Protein AF-A0A7S4P7I0-F1 (afdb_monomer)

Mean predicted aligned error: 8.43 Å

Secondary structure (DSSP, 8-state):
-HHHHHHHHHHHHHHHHHHHHHT--SSHHHHHHHHHHHHHHHHHHHHHHHHHHIIIII--HHHHHHHHHHHHHHHHHHHHIIIIIHHHHHHHHHHTT----TTS-------HHHHHHHHHHSPPP-HHHHHHHHHHHHHHHHHTTTT-TTHHHHHHHHHHHHHHHHHHIIIIIS--PPP---SSSTTHHHHHHHHHHHHHHHHHHIIIIISTHHHHH-GGGEEEETTEEEEPTT-HHHHHHHHHHHHHHHHHHHHHHHHHS-SS-HHHHHHHHHHHHHHHHHHHHHHHHHHHHHHHH--

Organism: NCBI:txid180227

InterPro domains:
  IPR007632 Anoctamin [PTHR12308] (2-289)
  IPR049452 Anoctamin, transmembrane domain [PF04547] (1-274)

Radius of gyration: 28.24 Å; Cα contacts (8 Å, |Δi|>4): 172; chains: 1; bounding box: 84×62×85 Å

Solvent-accessible surface area (backbone atoms only — not comparable to full-atom values): 16904 Å² total; per-residue (Å²): 112,71,69,58,50,54,50,48,52,56,53,47,50,54,51,34,49,56,53,41,64,71,65,64,57,94,44,72,67,57,40,50,45,54,32,48,51,51,49,48,54,53,52,50,46,70,66,43,45,62,49,48,42,27,50,75,71,65,39,36,50,67,62,33,26,54,51,49,51,50,53,52,50,52,50,54,52,50,45,54,45,61,54,59,47,46,58,53,51,52,48,56,61,54,65,68,71,69,74,76,45,98,82,76,50,88,72,86,77,88,42,77,65,56,58,50,52,54,49,68,72,34,51,78,76,69,66,63,61,63,52,50,49,58,51,51,53,48,41,55,37,54,35,39,37,88,56,43,73,62,44,61,60,52,48,54,55,50,50,59,51,44,60,53,40,52,52,45,40,63,71,73,58,34,30,84,71,81,92,73,93,68,100,63,82,60,68,59,56,55,52,54,52,51,44,55,54,49,14,50,55,42,43,34,48,36,40,59,69,29,43,70,56,41,51,74,78,43,50,89,48,44,42,82,53,95,94,38,78,40,72,38,89,85,38,61,66,55,53,53,50,47,34,54,49,51,41,53,51,52,52,49,51,53,49,49,52,60,71,72,50,70,97,62,58,68,72,59,50,53,52,54,50,48,58,51,48,55,52,51,51,52,52,49,55,52,49,54,52,51,54,50,56,50,55,65,71,76,108

Nearest PDB structures (foldseek):
  5oc9-assembly1_B  TM=8.851E-01  e=8.069E-11  Homo sapiens
  6r65-assembly1_A  TM=8.964E-01  e=1.447E-10  Homo sapiens
  6r65-assembly2_B  TM=8.885E-01  e=1.447E-10  Homo sapiens
  6r7x-assembly1_A  TM=8.832E-01  e=1.313E-10  Homo sapiens
  5oc9-assembly1_A  TM=8.683E-01  e=1.313E-10  Homo sapiens

Foldseek 3Di:
DVVVVVVVLVVQLVVLLVVLVVVPDPDPLVSVLSSLVSSLVSVCCVLCVVLCCCVPPVLALQVSLVVLCVSLVVVLVVCCCVQVPVVVVVVVVVVVPQDQDPVRDRDDPPDVVVVVVVLVVAAADDCSVVLSVVLSLVLSCLQCCVSHVCSVVVVVVSVVVVVVSVVCCCPPHHHPDDDDDDPDPRPSVVSSVVSNLNSLVNVLSCCQRRDCNCCVVCVVQWDDDPNDIHGDPPCVVVSVVVSVVSSVVVVVVVVVVVVVDDPDDPVVVVVVVVVVVVVVVVVVVVVVVVVVVVVVVVD

Structure (mmCIF, N/CA/C/O backbone):
data_AF-A0A7S4P7I0-F1
#
_entry.id   AF-A0A7S4P7I0-F1
#
loop_
_atom_site.group_PDB
_atom_site.id
_atom_site.type_symbol
_atom_site.label_atom_id
_atom_site.label_alt_id
_atom_site.label_comp_id
_atom_site.label_asym_id
_atom_site.label_entity_id
_atom_site.label_seq_id
_atom_site.pdbx_PDB_ins_code
_atom_site.Cartn_x
_atom_site.Cartn_y
_atom_site.Cartn_z
_atom_site.occupancy
_atom_site.B_iso_or_equiv
_atom_site.auth_seq_id
_atom_site.auth_comp_id
_atom_site.auth_asym_id
_atom_site.auth_atom_id
_atom_site.pdbx_PDB_model_num
ATOM 1 N N . HIS A 1 1 ? 23.130 -3.607 7.924 1.00 56.31 1 HIS A N 1
ATOM 2 C CA . HIS A 1 1 ? 22.063 -2.745 7.386 1.00 56.31 1 HIS A CA 1
ATOM 3 C C . HIS A 1 1 ? 20.781 -2.898 8.208 1.00 56.31 1 HIS A C 1
ATOM 5 O O . HIS A 1 1 ? 20.417 -1.962 8.900 1.00 56.31 1 HIS A O 1
ATOM 11 N N . SER A 1 2 ? 20.197 -4.097 8.301 1.00 57.62 2 SER A N 1
ATOM 12 C CA . SER A 1 2 ? 18.908 -4.339 8.984 1.00 57.62 2 SER A CA 1
ATOM 13 C C . SER A 1 2 ? 18.855 -3.978 10.483 1.00 57.62 2 SER A C 1
ATOM 15 O O . SER A 1 2 ? 17.842 -3.484 10.959 1.00 57.62 2 SER A O 1
ATOM 17 N N . ILE A 1 3 ? 19.951 -4.146 11.237 1.00 67.69 3 ILE A N 1
ATOM 18 C CA . ILE A 1 3 ? 20.015 -3.740 12.662 1.00 67.69 3 ILE A CA 1
ATOM 19 C C . ILE A 1 3 ? 20.003 -2.209 12.820 1.00 67.69 3 ILE A C 1
ATOM 21 O O . ILE A 1 3 ? 19.409 -1.680 13.757 1.00 67.69 3 ILE A O 1
ATOM 25 N N . LEU A 1 4 ? 20.651 -1.491 11.896 1.00 73.31 4 LEU A N 1
ATOM 26 C CA . LEU A 1 4 ? 20.689 -0.027 11.898 1.00 73.31 4 LEU A CA 1
ATOM 27 C C . LEU A 1 4 ? 19.294 0.546 11.621 1.00 73.31 4 LEU A C 1
ATOM 29 O O . LEU A 1 4 ? 18.877 1.474 12.306 1.00 73.31 4 LEU A O 1
ATOM 33 N N . ILE A 1 5 ? 18.576 -0.056 10.671 1.00 72.75 5 ILE A N 1
ATOM 34 C CA . ILE A 1 5 ? 17.187 0.276 10.337 1.00 72.75 5 ILE A CA 1
ATOM 35 C C . ILE A 1 5 ? 16.278 0.094 11.552 1.00 72.75 5 ILE A C 1
ATOM 37 O O . ILE A 1 5 ? 15.569 1.022 11.921 1.00 72.75 5 ILE A O 1
ATOM 41 N N . MET A 1 6 ? 16.358 -1.044 12.255 1.00 70.94 6 MET A N 1
ATOM 42 C CA . MET A 1 6 ? 15.562 -1.254 13.474 1.00 70.94 6 MET A CA 1
ATOM 43 C C . MET A 1 6 ? 15.793 -0.156 14.522 1.00 70.94 6 MET A C 1
ATOM 45 O O . MET A 1 6 ? 14.840 0.342 15.125 1.00 70.94 6 MET A O 1
ATOM 49 N N . TYR A 1 7 ? 17.051 0.246 14.733 1.00 80.00 7 TYR A N 1
ATOM 50 C CA . TYR A 1 7 ? 17.373 1.320 15.673 1.00 80.00 7 TYR A CA 1
ATOM 51 C C . TYR A 1 7 ? 16.822 2.673 15.205 1.00 80.00 7 TYR A C 1
ATOM 53 O O . TYR A 1 7 ? 16.239 3.415 15.997 1.00 80.00 7 TYR A O 1
ATOM 61 N N . LEU A 1 8 ? 16.969 2.980 13.916 1.00 83.50 8 LEU A N 1
ATOM 62 C CA . LEU A 1 8 ? 16.445 4.196 13.300 1.00 83.50 8 LEU A CA 1
ATOM 63 C C . LEU A 1 8 ? 14.917 4.269 13.383 1.00 83.50 8 LEU A C 1
ATOM 65 O O . LEU A 1 8 ? 14.400 5.304 13.794 1.00 83.50 8 LEU A O 1
ATOM 69 N N . ASN A 1 9 ? 14.206 3.177 13.097 1.00 81.69 9 ASN A N 1
ATOM 70 C CA . ASN A 1 9 ? 12.750 3.091 13.219 1.00 81.69 9 ASN A CA 1
ATOM 71 C C . ASN A 1 9 ? 12.303 3.350 14.664 1.00 81.69 9 ASN A C 1
ATOM 73 O O . ASN A 1 9 ? 11.387 4.140 14.906 1.00 81.69 9 ASN A O 1
ATOM 77 N N . SER A 1 10 ? 12.995 2.762 15.647 1.00 80.69 10 SER A N 1
ATOM 78 C CA . SER A 1 10 ? 12.705 2.995 17.068 1.00 80.69 10 SER A CA 1
ATOM 79 C C . SER A 1 10 ? 12.959 4.447 17.490 1.00 80.69 10 SER A C 1
ATOM 81 O O . SER A 1 10 ? 12.152 5.038 18.216 1.00 80.69 10 SER A O 1
ATOM 83 N N . ALA A 1 11 ? 14.068 5.040 17.040 1.00 87.56 11 ALA A N 1
ATOM 84 C CA . ALA A 1 11 ? 14.397 6.431 17.331 1.00 87.56 11 ALA A CA 1
ATOM 85 C C . ALA A 1 11 ? 13.387 7.383 16.675 1.00 87.56 11 ALA A C 1
ATOM 87 O O . ALA A 1 11 ? 12.873 8.295 17.326 1.00 87.56 11 ALA A O 1
ATOM 88 N N . TYR A 1 12 ? 13.043 7.138 15.409 1.00 90.75 12 TYR A N 1
ATOM 89 C CA . TYR A 1 12 ? 12.101 7.960 14.663 1.00 90.75 12 TYR A CA 1
ATOM 90 C C . TYR A 1 12 ? 10.683 7.857 15.223 1.00 90.75 12 TYR A C 1
ATOM 92 O O . TYR A 1 12 ? 10.001 8.872 15.317 1.00 90.75 12 TYR A O 1
ATOM 100 N N . SER A 1 13 ? 10.253 6.677 15.677 1.00 87.25 13 SER A N 1
ATOM 101 C CA . SER A 1 13 ? 8.965 6.507 16.363 1.00 87.25 13 SER A CA 1
ATOM 102 C C . SER A 1 13 ? 8.839 7.444 17.574 1.00 87.25 13 SER A C 1
ATOM 104 O O . SER A 1 13 ? 7.835 8.143 17.726 1.00 87.25 13 SER A O 1
ATOM 106 N N . SER A 1 14 ? 9.908 7.561 18.370 1.00 90.12 14 SER A N 1
ATOM 107 C CA . SER A 1 14 ? 9.960 8.482 19.516 1.00 90.12 14 SER A CA 1
ATOM 108 C C . SER A 1 14 ? 9.894 9.953 19.086 1.00 90.12 14 SER A C 1
ATOM 110 O O . SER A 1 14 ? 9.168 10.750 19.681 1.00 90.12 14 SER A O 1
ATOM 112 N N . VAL A 1 15 ? 10.616 10.322 18.022 1.00 93.56 15 VAL A N 1
ATOM 113 C CA . VAL A 1 15 ? 10.586 11.684 17.460 1.00 93.56 15 VAL A CA 1
ATOM 114 C C . VAL A 1 15 ? 9.205 12.020 16.893 1.00 93.56 15 VAL A C 1
ATOM 116 O O . VAL A 1 15 ? 8.701 13.122 17.106 1.00 93.56 15 VAL A O 1
ATOM 119 N N . ALA A 1 16 ? 8.568 11.079 16.198 1.00 93.50 16 ALA A N 1
ATOM 120 C CA . ALA A 1 16 ? 7.248 11.248 15.609 1.00 93.50 16 ALA A CA 1
ATOM 121 C C . ALA A 1 16 ? 6.168 11.437 16.681 1.00 93.50 16 ALA A C 1
ATOM 123 O O . ALA A 1 16 ? 5.318 12.317 16.524 1.00 93.50 16 ALA A O 1
ATOM 124 N N . ALA A 1 17 ? 6.227 10.672 17.777 1.00 92.56 17 ALA A N 1
ATOM 125 C CA . ALA A 1 17 ? 5.355 10.859 18.935 1.00 92.56 17 ALA A CA 1
ATOM 126 C C . ALA A 1 17 ? 5.538 12.259 19.533 1.00 92.56 17 ALA A C 1
ATOM 128 O O . ALA A 1 17 ? 4.580 13.024 19.611 1.00 92.56 17 ALA A O 1
ATOM 129 N N . TRP A 1 18 ? 6.786 12.652 19.807 1.00 95.25 18 TRP A N 1
ATOM 130 C CA . TRP A 1 18 ? 7.095 13.971 20.359 1.00 95.25 18 TRP A CA 1
ATOM 131 C C . TRP A 1 18 ? 6.616 15.129 19.469 1.00 95.25 18 TRP A C 1
ATOM 133 O O . TRP A 1 18 ? 6.041 16.098 19.965 1.00 95.25 18 TRP A O 1
ATOM 143 N N . LEU A 1 19 ? 6.816 15.041 18.149 1.00 96.19 19 LEU A N 1
ATOM 144 C CA . LEU A 1 19 ? 6.321 16.045 17.201 1.00 96.19 19 LEU A CA 1
ATOM 145 C C . LEU A 1 19 ? 4.793 16.109 17.193 1.00 96.19 19 LEU A C 1
ATOM 147 O O . LEU A 1 19 ? 4.223 17.194 17.141 1.00 96.19 19 LEU A O 1
ATOM 151 N N . THR A 1 20 ? 4.129 14.960 17.261 1.00 95.31 20 THR A N 1
ATOM 152 C CA . THR A 1 20 ? 2.664 14.894 17.225 1.00 95.31 20 THR A CA 1
ATOM 153 C C . THR A 1 20 ? 2.046 15.415 18.525 1.00 95.31 20 THR A C 1
ATOM 155 O O . THR A 1 20 ? 1.033 16.111 18.481 1.00 95.31 20 THR A O 1
ATOM 158 N N . ASP A 1 21 ? 2.702 15.204 19.669 1.00 95.06 21 ASP A N 1
ATOM 159 C CA . ASP A 1 21 ? 2.319 15.822 20.944 1.00 95.06 21 ASP A CA 1
ATOM 160 C C . ASP A 1 21 ? 2.413 17.356 20.878 1.00 95.06 21 ASP A C 1
ATOM 162 O O . ASP A 1 21 ? 1.579 18.067 21.440 1.00 95.06 21 ASP A O 1
ATOM 166 N N . LYS A 1 22 ? 3.402 17.891 20.147 1.00 96.06 22 LYS A N 1
ATOM 167 C CA . LYS A 1 22 ? 3.562 19.340 19.933 1.00 96.06 22 LYS A CA 1
ATOM 168 C C . LYS A 1 22 ? 2.513 19.951 19.006 1.00 96.06 22 LYS A C 1
ATOM 170 O O . LYS A 1 22 ? 2.290 21.156 19.087 1.00 96.06 22 LYS A O 1
ATOM 175 N N . GLU A 1 23 ? 1.866 19.156 18.159 1.00 95.25 23 GLU A N 1
ATOM 176 C CA . GLU A 1 23 ? 0.819 19.625 17.240 1.00 95.25 23 GLU A CA 1
ATOM 177 C C . GLU A 1 23 ? -0.525 19.894 17.935 1.00 95.25 23 GLU A C 1
ATOM 179 O O . GLU A 1 23 ? -1.377 20.557 17.350 1.00 95.25 23 GLU A O 1
ATOM 184 N N . ASN A 1 24 ? -0.701 19.441 19.184 1.00 95.31 24 ASN A N 1
ATOM 185 C CA . ASN A 1 24 ? -1.876 19.710 20.018 1.00 95.31 24 ASN A CA 1
ATOM 186 C C . ASN A 1 24 ? -3.217 19.422 19.309 1.00 95.31 24 ASN A C 1
ATOM 188 O O . ASN A 1 24 ? -4.073 20.297 19.155 1.00 95.31 24 ASN A O 1
ATOM 192 N N . HIS A 1 25 ? -3.386 18.179 18.854 1.00 94.69 25 HIS A N 1
ATOM 193 C CA . HIS A 1 25 ? -4.603 17.724 18.179 1.00 94.69 25 HIS A CA 1
ATOM 194 C C . HIS A 1 25 ? -5.813 17.706 19.119 1.00 94.69 25 HIS A C 1
ATOM 196 O O . HIS A 1 25 ? -5.748 17.163 20.216 1.00 94.69 25 HIS A O 1
ATOM 202 N N . GLU A 1 26 ? -6.947 18.234 18.653 1.00 91.50 26 GLU A N 1
ATOM 203 C CA . GLU A 1 26 ? -8.201 18.279 19.425 1.00 91.50 26 GLU A CA 1
ATOM 204 C C . GLU A 1 26 ? -8.823 16.888 19.637 1.00 91.50 26 GLU A C 1
ATOM 206 O O . GLU A 1 26 ? -9.383 16.600 20.694 1.00 91.50 26 GLU A O 1
ATOM 211 N N . ALA A 1 27 ? -8.723 16.014 18.631 1.00 90.25 27 ALA A N 1
ATOM 212 C CA . ALA A 1 27 ? -9.304 14.675 18.641 1.00 90.25 27 ALA A CA 1
ATOM 213 C C . ALA A 1 27 ? -8.222 13.591 18.566 1.00 90.25 27 ALA A C 1
ATOM 215 O O . ALA A 1 27 ? -7.266 13.705 17.796 1.00 90.25 27 ALA A O 1
ATOM 216 N N . GLN A 1 28 ? -8.438 12.482 19.283 1.00 88.19 28 GLN A N 1
ATOM 217 C CA . GLN A 1 28 ? -7.536 11.323 19.274 1.00 88.19 28 GLN A CA 1
ATOM 218 C C . GLN A 1 28 ? -7.349 10.727 17.869 1.00 88.19 28 GLN A C 1
ATOM 220 O O . GLN A 1 28 ? -6.277 10.220 17.544 1.00 88.19 28 GLN A O 1
ATOM 225 N N . GLU A 1 29 ? -8.376 10.800 17.019 1.00 86.44 29 GLU A N 1
ATOM 226 C CA . GLU A 1 29 ? -8.295 10.358 15.623 1.00 86.44 29 GLU A CA 1
ATOM 227 C C . GLU A 1 29 ? -7.277 11.192 14.832 1.00 86.44 29 GLU A C 1
ATOM 229 O O . GLU A 1 29 ? -6.407 10.627 14.173 1.00 86.44 29 GLU A O 1
ATOM 234 N N . ASN A 1 30 ? -7.314 12.522 14.971 1.00 90.62 30 ASN A N 1
ATOM 235 C CA . ASN A 1 30 ? -6.382 13.431 14.295 1.00 90.62 30 ASN A CA 1
ATOM 236 C C . ASN A 1 30 ? -4.943 13.228 14.784 1.00 90.62 30 ASN A C 1
ATOM 238 O O . ASN A 1 30 ? -4.019 13.172 13.970 1.00 90.62 30 ASN A O 1
ATOM 242 N N . TYR A 1 31 ? -4.770 13.035 16.097 1.00 92.19 31 TYR A N 1
ATOM 243 C CA . TYR A 1 31 ? -3.485 12.664 16.688 1.00 92.19 31 TYR A CA 1
ATOM 244 C C . TYR A 1 31 ? -2.941 11.378 16.058 1.00 92.19 31 TYR A C 1
ATOM 246 O O . TYR A 1 31 ? -1.826 11.345 15.539 1.00 92.19 31 TYR A O 1
ATOM 254 N N . THR A 1 32 ? -3.769 10.332 16.041 1.00 89.06 32 THR A N 1
ATOM 255 C CA . THR A 1 32 ? -3.392 9.017 15.516 1.00 89.06 32 THR A CA 1
ATOM 256 C C . THR A 1 32 ? -3.030 9.112 14.036 1.00 89.06 32 THR A C 1
ATOM 258 O O . THR A 1 32 ? -1.997 8.590 13.633 1.00 89.06 32 THR A O 1
ATOM 261 N N . TYR A 1 33 ? -3.810 9.834 13.227 1.00 91.50 33 TYR A N 1
ATOM 262 C CA . TYR A 1 33 ? -3.522 10.041 11.805 1.00 91.50 33 TYR A CA 1
ATOM 263 C C . TYR A 1 33 ? -2.197 10.756 11.561 1.00 91.50 33 TYR A C 1
ATOM 265 O O . TYR A 1 33 ? -1.427 10.331 10.701 1.00 91.50 33 TYR A O 1
ATOM 273 N N . SER A 1 34 ? -1.911 11.813 12.318 1.00 93.56 34 SER A N 1
ATOM 274 C CA . SER A 1 34 ? -0.663 12.555 12.163 1.00 93.56 34 SER A CA 1
ATOM 275 C C . SER A 1 34 ? 0.556 11.719 12.570 1.00 93.56 34 SER A C 1
ATOM 277 O O . SER A 1 34 ? 1.571 11.722 11.868 1.00 93.56 34 SER A O 1
ATOM 279 N N . LEU A 1 35 ? 0.443 10.945 13.655 1.00 92.81 35 LEU A N 1
ATOM 280 C CA . LEU A 1 35 ? 1.487 10.016 14.089 1.00 92.81 35 LEU A CA 1
ATOM 281 C C . LEU A 1 35 ? 1.726 8.916 13.048 1.00 92.81 35 LEU A C 1
ATOM 283 O O . LEU A 1 35 ? 2.871 8.653 12.672 1.00 92.81 35 LEU A O 1
ATOM 287 N N . VAL A 1 36 ? 0.638 8.312 12.556 1.00 92.38 36 VAL A N 1
ATOM 288 C CA . VAL A 1 36 ? 0.672 7.261 11.536 1.00 92.38 36 V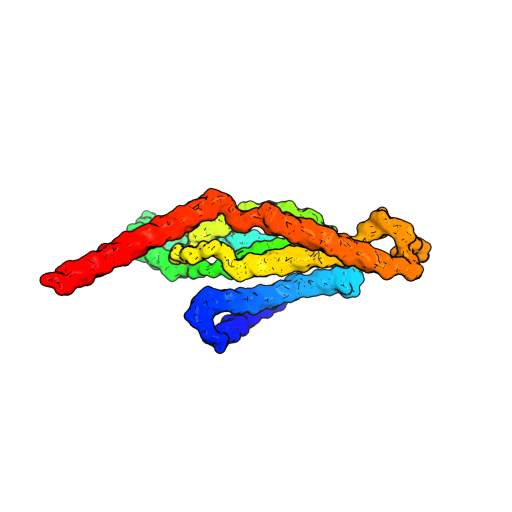AL A CA 1
ATOM 289 C C . VAL A 1 36 ? 1.360 7.761 10.271 1.00 92.38 36 VAL A C 1
ATOM 291 O O . VAL A 1 36 ? 2.236 7.082 9.745 1.00 92.38 36 VAL A O 1
ATOM 294 N N . LEU A 1 37 ? 1.009 8.964 9.809 1.00 93.25 37 LEU A N 1
ATOM 295 C CA . LEU A 1 37 ? 1.587 9.568 8.612 1.00 93.25 37 LEU A CA 1
ATOM 296 C C . LEU A 1 37 ? 3.100 9.735 8.714 1.00 93.25 37 LEU A C 1
ATOM 298 O O . LEU A 1 37 ? 3.817 9.347 7.795 1.00 93.25 37 LEU A O 1
ATOM 302 N N . LYS A 1 38 ? 3.588 10.289 9.827 1.00 93.56 38 LYS A N 1
ATOM 303 C CA . LYS A 1 38 ? 5.026 10.494 10.028 1.00 93.56 38 LYS A CA 1
ATOM 304 C C . LYS A 1 38 ? 5.773 9.167 10.026 1.00 93.56 38 LYS A C 1
ATOM 306 O O . LYS A 1 38 ? 6.729 9.011 9.270 1.00 93.56 38 LYS A O 1
ATOM 311 N N . ARG A 1 39 ? 5.318 8.205 10.838 1.00 91.94 39 ARG A N 1
ATOM 312 C CA . ARG A 1 39 ? 5.949 6.879 10.941 1.00 91.94 39 ARG A CA 1
ATOM 313 C C . ARG A 1 39 ? 5.936 6.149 9.597 1.00 91.94 39 ARG A C 1
ATOM 315 O O . ARG A 1 39 ? 6.974 5.648 9.183 1.00 91.94 39 ARG A O 1
ATOM 322 N N . PHE A 1 40 ? 4.804 6.162 8.890 1.00 91.38 40 PHE A N 1
ATOM 323 C CA . PHE A 1 40 ? 4.678 5.533 7.576 1.00 91.38 40 PHE A CA 1
ATOM 324 C C . PHE A 1 40 ? 5.641 6.134 6.548 1.00 91.38 40 PHE A C 1
ATOM 326 O O . PHE A 1 40 ? 6.298 5.387 5.837 1.00 91.38 40 PHE A O 1
ATOM 333 N N . LEU A 1 41 ? 5.756 7.464 6.460 1.00 91.62 41 LEU A N 1
ATOM 334 C CA . LEU A 1 41 ? 6.652 8.101 5.486 1.00 91.62 41 LEU A CA 1
ATOM 335 C C . LEU A 1 41 ? 8.121 7.738 5.719 1.00 91.62 41 LEU A C 1
ATOM 337 O O . LEU A 1 41 ? 8.863 7.559 4.753 1.00 91.62 41 LEU A O 1
ATOM 341 N N . PHE A 1 42 ? 8.532 7.624 6.981 1.00 90.94 42 PHE A N 1
ATOM 342 C CA . PHE A 1 42 ? 9.880 7.190 7.324 1.00 90.94 42 PHE A CA 1
ATOM 343 C C . PHE A 1 42 ? 10.120 5.738 6.909 1.00 90.94 42 PHE A C 1
ATOM 345 O O . PHE A 1 42 ? 11.049 5.477 6.148 1.00 90.94 42 PHE A O 1
ATOM 352 N N . GLU A 1 43 ? 9.230 4.830 7.317 1.00 87.75 43 GLU A N 1
ATOM 353 C CA . GLU A 1 43 ? 9.330 3.408 6.976 1.00 87.75 43 GLU A CA 1
ATOM 354 C C . GLU A 1 43 ? 9.305 3.195 5.457 1.00 87.75 43 GLU A C 1
ATOM 356 O O . GLU A 1 43 ? 10.165 2.523 4.901 1.00 87.75 43 GLU A O 1
ATOM 361 N N . ALA A 1 44 ? 8.363 3.830 4.755 1.00 89.44 44 ALA A N 1
ATOM 362 C CA . ALA A 1 44 ? 8.235 3.736 3.305 1.00 89.44 44 ALA A CA 1
ATOM 363 C C . ALA A 1 44 ? 9.488 4.253 2.583 1.00 89.44 44 ALA A C 1
ATOM 365 O O . ALA A 1 44 ? 9.870 3.704 1.551 1.00 89.44 44 ALA A O 1
ATOM 366 N N . THR A 1 45 ? 10.142 5.289 3.114 1.00 89.88 45 THR A N 1
ATOM 367 C CA . THR A 1 45 ? 11.407 5.777 2.553 1.00 89.88 45 THR A CA 1
ATOM 368 C C . THR A 1 45 ? 12.506 4.740 2.736 1.00 89.88 45 THR A C 1
ATOM 370 O O . THR A 1 45 ? 13.196 4.424 1.774 1.00 89.88 45 THR A O 1
ATOM 373 N N . ASP A 1 46 ? 12.648 4.172 3.930 1.00 86.31 46 ASP A N 1
ATOM 374 C CA . ASP A 1 46 ? 13.676 3.165 4.203 1.00 86.31 46 ASP A CA 1
ATOM 375 C C . ASP A 1 46 ? 13.487 1.892 3.356 1.00 86.31 46 ASP A C 1
ATOM 377 O O . ASP A 1 46 ? 14.432 1.385 2.753 1.00 86.31 46 ASP A O 1
ATOM 381 N N . CYS A 1 47 ? 12.237 1.449 3.213 1.00 87.38 47 CYS A N 1
ATOM 382 C CA . CYS A 1 47 ? 11.860 0.256 2.460 1.00 87.38 47 CYS A CA 1
ATOM 383 C C . CYS A 1 47 ? 11.992 0.426 0.941 1.00 87.38 47 CYS A C 1
ATOM 385 O O . CYS A 1 47 ? 12.509 -0.447 0.243 1.00 87.38 47 CYS A O 1
ATOM 387 N N . TYR A 1 48 ? 11.456 1.524 0.398 1.00 92.50 48 TYR A N 1
ATOM 388 C CA . TYR A 1 48 ? 11.252 1.660 -1.045 1.00 92.50 48 TYR A CA 1
ATOM 389 C C . TYR A 1 48 ? 12.309 2.506 -1.736 1.00 92.50 48 TYR A C 1
ATOM 391 O O . TYR A 1 48 ? 12.501 2.341 -2.939 1.00 92.50 48 TYR A O 1
ATOM 399 N N . LEU A 1 49 ? 13.009 3.402 -1.032 1.00 93.12 49 LEU A N 1
ATOM 400 C CA . LEU A 1 49 ? 14.010 4.259 -1.668 1.00 93.12 49 LEU A CA 1
ATOM 401 C C . LEU A 1 49 ? 15.167 3.463 -2.297 1.00 93.12 49 LEU A C 1
ATOM 403 O O . LEU A 1 49 ? 15.535 3.809 -3.421 1.00 93.12 49 LEU A O 1
ATOM 407 N N . PRO A 1 50 ? 15.711 2.392 -1.676 1.0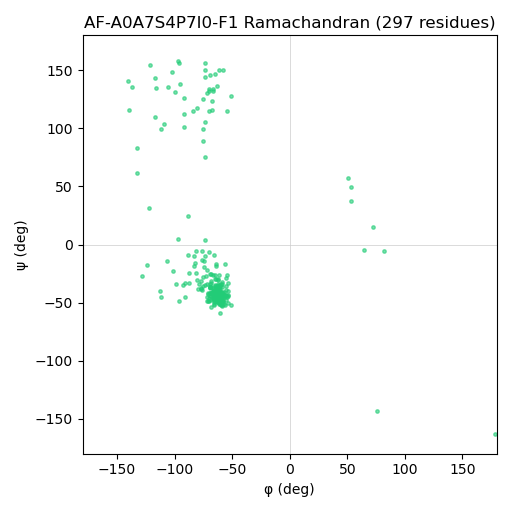0 92.75 50 PRO A N 1
ATOM 408 C CA . PRO A 1 50 ? 16.721 1.557 -2.328 1.00 92.75 50 PRO A CA 1
ATOM 409 C C . PRO A 1 50 ? 16.199 0.910 -3.617 1.00 92.75 50 PRO A C 1
ATOM 411 O O . PRO A 1 50 ? 16.881 0.926 -4.639 1.00 92.75 50 PRO A O 1
ATOM 414 N N . LEU A 1 51 ? 14.957 0.420 -3.606 1.00 94.69 51 LEU A N 1
ATOM 415 C CA . LEU A 1 51 ? 14.323 -0.190 -4.776 1.00 94.69 51 LEU A CA 1
ATOM 416 C C . LEU A 1 51 ? 14.062 0.837 -5.884 1.00 94.69 51 LEU A C 1
ATOM 418 O O . LEU A 1 51 ? 14.346 0.578 -7.050 1.00 94.69 51 LEU A O 1
ATOM 422 N N . PHE A 1 52 ? 13.584 2.033 -5.534 1.00 95.94 52 PHE A N 1
ATOM 423 C CA . PHE A 1 52 ? 13.428 3.128 -6.490 1.00 95.94 52 PHE A CA 1
ATOM 424 C C . PHE A 1 52 ? 14.764 3.606 -7.048 1.00 95.94 52 PHE A C 1
ATOM 426 O O . PHE A 1 52 ? 14.839 3.961 -8.219 1.00 95.94 52 PHE A O 1
ATOM 433 N N . TYR A 1 53 ? 15.827 3.592 -6.248 1.00 95.19 53 TYR A N 1
ATOM 434 C CA . TYR A 1 53 ? 17.167 3.902 -6.724 1.00 95.19 53 TYR A CA 1
ATOM 435 C C . TYR A 1 53 ? 17.646 2.866 -7.754 1.00 95.19 53 TYR A C 1
ATOM 437 O O . TYR A 1 53 ? 18.120 3.242 -8.827 1.00 95.19 53 TYR A O 1
ATOM 445 N N . LEU A 1 54 ? 17.455 1.572 -7.493 1.00 94.88 54 LEU A N 1
ATOM 446 C CA . LEU A 1 54 ? 17.788 0.521 -8.460 1.00 94.88 54 LEU A CA 1
ATOM 447 C C . LEU A 1 54 ? 16.950 0.639 -9.743 1.00 94.88 54 LEU A C 1
ATOM 449 O O . LEU A 1 54 ? 17.502 0.615 -10.841 1.00 94.88 54 LEU A O 1
ATOM 453 N N . ALA A 1 55 ? 15.640 0.857 -9.612 1.00 94.12 55 ALA A N 1
ATOM 454 C CA . ALA A 1 55 ? 14.724 0.935 -10.747 1.00 94.12 55 ALA A CA 1
ATOM 455 C C . ALA A 1 55 ? 14.890 2.215 -11.587 1.00 94.12 55 ALA A C 1
ATOM 457 O O . ALA A 1 55 ? 14.877 2.150 -12.810 1.00 94.12 55 ALA A O 1
ATOM 458 N N . PHE A 1 56 ? 15.013 3.389 -10.963 1.00 93.75 56 PHE A N 1
ATOM 459 C CA . PHE A 1 56 ? 14.919 4.682 -11.661 1.00 93.75 56 PHE A CA 1
ATOM 460 C C . PHE A 1 56 ? 16.252 5.403 -11.842 1.00 93.75 56 PHE A C 1
ATOM 462 O O . PHE A 1 56 ? 16.313 6.372 -12.597 1.00 93.75 56 PHE A O 1
ATOM 469 N N . TRP A 1 57 ? 17.300 4.984 -11.130 1.00 94.25 57 TRP A N 1
ATOM 470 C CA . TRP A 1 57 ? 18.630 5.578 -11.260 1.00 94.25 57 TRP A CA 1
ATOM 471 C C . TRP A 1 57 ? 19.638 4.615 -11.881 1.00 94.25 57 TRP A C 1
ATOM 473 O O . TRP A 1 57 ? 20.398 5.023 -12.755 1.00 94.25 57 TRP A O 1
ATOM 483 N N . GLN A 1 58 ? 19.661 3.354 -11.436 1.00 93.94 58 GLN A N 1
ATOM 484 C CA . GLN A 1 58 ? 20.569 2.350 -12.002 1.00 93.94 58 GLN A CA 1
ATOM 485 C C . GLN A 1 58 ? 19.992 1.630 -13.223 1.00 93.94 58 GLN A C 1
ATOM 487 O O . GLN A 1 58 ? 20.774 1.170 -14.047 1.00 93.94 58 GLN A O 1
ATOM 492 N N . PHE A 1 59 ? 18.662 1.570 -13.355 1.00 92.00 59 PHE A N 1
ATOM 493 C CA . PHE A 1 59 ? 17.965 0.830 -14.414 1.00 92.00 59 PHE A CA 1
ATOM 494 C C . PHE A 1 59 ? 18.401 -0.646 -14.493 1.00 92.00 59 PHE A C 1
ATOM 496 O O . PHE A 1 59 ? 18.517 -1.207 -15.576 1.00 92.00 59 PHE A O 1
ATOM 503 N N . ASP A 1 60 ? 18.647 -1.276 -13.340 1.00 93.19 60 ASP A N 1
ATOM 504 C CA . ASP A 1 60 ? 19.150 -2.652 -13.247 1.00 93.19 60 ASP A CA 1
ATOM 505 C C . ASP A 1 60 ? 18.052 -3.585 -12.716 1.00 93.19 60 ASP A C 1
ATOM 507 O O . ASP A 1 60 ? 17.722 -3.580 -11.525 1.00 93.19 60 ASP A O 1
ATOM 511 N N . MET A 1 61 ? 17.459 -4.364 -13.624 1.00 93.19 61 MET A N 1
ATOM 512 C CA . MET A 1 61 ? 16.345 -5.260 -13.315 1.00 93.19 61 MET A CA 1
ATOM 513 C C . MET A 1 61 ? 16.764 -6.449 -12.444 1.00 93.19 61 MET A C 1
ATOM 515 O O . MET A 1 61 ? 15.998 -6.869 -11.575 1.00 93.19 61 MET A O 1
ATOM 519 N N . GLU A 1 62 ? 17.966 -6.986 -12.656 1.00 93.44 62 GLU A N 1
ATOM 520 C CA . GLU A 1 62 ? 18.460 -8.149 -11.915 1.00 93.44 62 GLU A CA 1
ATOM 521 C C . GLU A 1 62 ? 18.721 -7.772 -10.457 1.00 93.44 62 GLU A C 1
ATOM 523 O O . GLU A 1 62 ? 18.208 -8.418 -9.542 1.00 93.44 62 GLU A O 1
ATOM 528 N N . ARG A 1 63 ? 19.417 -6.651 -10.225 1.00 95.06 63 ARG A N 1
ATOM 529 C CA . ARG A 1 63 ? 19.637 -6.144 -8.863 1.00 95.06 63 ARG A CA 1
ATOM 530 C C . ARG A 1 63 ? 18.343 -5.747 -8.179 1.00 95.06 63 ARG A C 1
ATOM 532 O O . ARG A 1 63 ? 18.206 -5.966 -6.978 1.00 95.06 63 ARG A O 1
ATOM 539 N N . LEU A 1 64 ? 17.401 -5.160 -8.919 1.00 95.56 64 LEU A N 1
ATOM 540 C CA . LEU A 1 64 ? 16.084 -4.829 -8.386 1.00 95.56 64 LEU A CA 1
ATOM 541 C C . LEU A 1 64 ? 15.348 -6.087 -7.908 1.00 95.56 64 LEU A C 1
ATOM 543 O O . LEU A 1 64 ? 14.799 -6.071 -6.807 1.00 95.56 64 LEU A O 1
ATOM 547 N N . HIS A 1 65 ? 15.341 -7.161 -8.707 1.00 95.56 65 HIS A N 1
ATOM 548 C CA . HIS A 1 65 ? 14.765 -8.450 -8.314 1.00 95.56 65 HIS A CA 1
ATOM 549 C C . HIS A 1 65 ? 15.453 -8.999 -7.060 1.00 95.56 65 HIS A C 1
ATOM 551 O O . HIS A 1 65 ? 14.770 -9.325 -6.088 1.00 95.56 65 HIS A O 1
ATOM 557 N N . ASP A 1 66 ? 16.783 -9.074 -7.058 1.00 94.88 66 ASP A N 1
ATOM 558 C CA . ASP A 1 66 ? 17.535 -9.695 -5.967 1.00 94.88 66 ASP A CA 1
ATOM 559 C C . ASP A 1 66 ? 17.360 -8.942 -4.645 1.00 94.88 66 ASP A C 1
ATOM 561 O O . ASP A 1 66 ? 17.092 -9.562 -3.612 1.00 94.88 66 ASP A O 1
ATOM 565 N N . GLU A 1 67 ? 17.428 -7.609 -4.676 1.00 94.31 67 GLU A N 1
ATOM 566 C CA . GLU A 1 67 ? 17.211 -6.774 -3.494 1.00 94.31 67 GLU A CA 1
ATOM 567 C C . GLU A 1 67 ? 15.760 -6.875 -3.004 1.00 94.31 67 GLU A C 1
ATOM 569 O O . GLU A 1 67 ? 15.517 -7.053 -1.810 1.00 94.31 67 GLU A O 1
ATOM 574 N N . LEU A 1 68 ? 14.777 -6.836 -3.912 1.00 94.75 68 LEU A N 1
ATOM 575 C CA . LEU A 1 68 ? 13.363 -6.982 -3.562 1.00 94.75 68 LEU A CA 1
ATOM 576 C C . LEU A 1 68 ? 13.078 -8.337 -2.910 1.00 94.75 68 LEU A C 1
ATOM 578 O O . LEU A 1 68 ? 12.404 -8.393 -1.880 1.00 94.75 68 LEU A O 1
ATOM 582 N N . VAL A 1 69 ? 13.585 -9.428 -3.489 1.00 94.38 69 VAL A N 1
ATOM 583 C CA . VAL A 1 69 ? 13.423 -10.777 -2.936 1.00 94.38 69 VAL A CA 1
ATOM 584 C C . VAL A 1 69 ? 14.107 -10.871 -1.577 1.00 94.38 69 VAL A C 1
ATOM 586 O O . VAL A 1 69 ? 13.504 -11.394 -0.640 1.00 94.38 69 VAL A O 1
ATOM 589 N N . ALA A 1 70 ? 15.323 -10.339 -1.433 1.00 91.81 70 ALA A N 1
ATOM 590 C CA . ALA A 1 70 ? 16.046 -10.349 -0.168 1.00 91.81 70 ALA A CA 1
ATOM 591 C C . ALA A 1 70 ? 15.292 -9.586 0.931 1.00 91.81 70 ALA A C 1
ATOM 593 O O . ALA A 1 70 ? 15.077 -10.139 2.014 1.00 91.81 70 ALA A O 1
ATOM 594 N N . LEU A 1 71 ? 14.845 -8.357 0.654 1.00 88.81 71 LEU A N 1
ATOM 595 C CA . LEU A 1 71 ? 14.074 -7.539 1.594 1.00 88.81 71 LEU A CA 1
ATOM 596 C C . LEU A 1 71 ? 12.755 -8.221 1.965 1.00 88.81 71 LEU A C 1
ATOM 598 O O . LEU A 1 71 ? 12.465 -8.410 3.148 1.00 88.81 71 LEU A O 1
ATOM 602 N N . TYR A 1 72 ? 11.990 -8.660 0.963 1.00 90.75 72 TYR A N 1
ATOM 603 C CA . TYR A 1 72 ? 10.689 -9.284 1.170 1.00 90.75 72 TYR A CA 1
ATOM 604 C C . TYR A 1 72 ? 10.800 -10.586 1.967 1.00 90.75 72 TYR A C 1
ATOM 606 O O . TYR A 1 72 ? 10.096 -10.763 2.959 1.00 90.75 72 TYR A O 1
ATOM 614 N N . MET A 1 73 ? 11.700 -11.493 1.576 1.00 89.31 73 MET A N 1
ATOM 615 C CA . MET A 1 73 ? 11.883 -12.774 2.263 1.00 89.31 73 MET A CA 1
ATOM 616 C C . MET A 1 73 ? 12.404 -12.586 3.683 1.00 89.31 73 MET A C 1
ATOM 618 O O . MET A 1 73 ? 11.907 -13.239 4.598 1.00 89.31 73 MET A O 1
ATOM 622 N N . THR A 1 74 ? 13.360 -11.676 3.892 1.00 87.56 74 THR A N 1
ATOM 623 C CA . THR A 1 74 ? 13.872 -11.369 5.235 1.00 87.56 74 THR A CA 1
ATOM 624 C C . THR A 1 74 ? 12.748 -10.886 6.139 1.00 87.56 74 THR A C 1
ATOM 626 O O . THR A 1 74 ? 12.629 -11.339 7.277 1.00 87.56 74 THR A O 1
ATOM 629 N N . ASP A 1 75 ? 11.888 -10.013 5.622 1.00 85.69 75 ASP A N 1
ATOM 630 C CA . ASP A 1 75 ? 10.755 -9.493 6.369 1.00 85.69 75 ASP A CA 1
ATOM 631 C C . ASP A 1 75 ? 9.697 -10.583 6.624 1.00 85.69 75 ASP A C 1
ATOM 633 O O . ASP A 1 75 ? 9.222 -10.721 7.745 1.00 85.69 75 ASP A O 1
ATOM 637 N N . GLN A 1 76 ? 9.387 -11.444 5.643 1.00 86.62 76 GLN A N 1
ATOM 638 C CA . GLN A 1 76 ? 8.474 -12.586 5.832 1.00 86.62 76 GLN A CA 1
ATOM 639 C C . GLN A 1 76 ? 8.980 -13.584 6.883 1.00 86.62 76 GLN A C 1
ATOM 641 O O . GLN A 1 76 ? 8.216 -14.044 7.727 1.00 86.62 76 GLN A O 1
ATOM 646 N N . VAL A 1 77 ? 10.277 -13.892 6.879 1.00 84.81 77 VAL A N 1
ATOM 647 C CA . VAL A 1 77 ? 10.891 -14.764 7.890 1.00 84.81 77 VAL A CA 1
ATOM 648 C C . VAL A 1 77 ? 10.854 -14.105 9.266 1.00 84.81 77 VAL A C 1
ATOM 650 O O . VAL A 1 77 ? 10.459 -14.748 10.239 1.00 84.81 77 VAL A O 1
ATOM 653 N N . ARG A 1 78 ? 11.235 -12.822 9.355 1.00 83.62 78 ARG A N 1
ATOM 654 C CA . ARG A 1 78 ? 11.177 -12.044 10.599 1.00 83.62 78 ARG A CA 1
ATOM 655 C C . ARG A 1 78 ? 9.774 -12.093 11.200 1.00 83.62 78 ARG A C 1
ATOM 657 O O . ARG A 1 78 ? 9.669 -12.323 12.399 1.00 83.62 78 ARG A O 1
ATOM 664 N N . ARG A 1 79 ? 8.731 -11.929 10.381 1.00 78.94 79 ARG A N 1
ATOM 665 C CA . ARG A 1 79 ? 7.322 -12.012 10.794 1.00 78.94 79 ARG A CA 1
ATOM 666 C C . ARG A 1 79 ? 6.964 -13.364 11.372 1.00 78.94 79 ARG A C 1
ATOM 668 O O . ARG A 1 79 ? 6.639 -13.449 12.546 1.00 78.94 79 ARG A O 1
ATOM 675 N N . VAL A 1 80 ? 7.136 -14.437 10.600 1.00 79.12 80 VAL A N 1
ATOM 676 C CA . VAL A 1 80 ? 6.810 -15.793 11.070 1.00 79.12 80 VAL A CA 1
ATOM 677 C C . VAL A 1 80 ? 7.520 -16.104 12.392 1.00 79.12 80 VAL A C 1
ATOM 679 O O . VAL A 1 80 ? 6.921 -16.676 13.299 1.00 79.12 80 VAL A O 1
ATOM 682 N 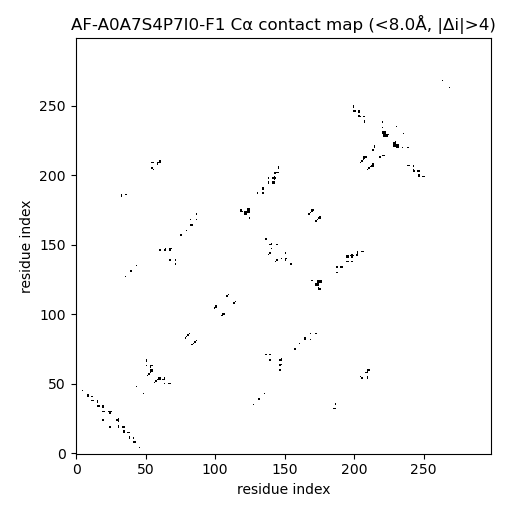N . VAL A 1 81 ? 8.779 -15.685 12.550 1.00 79.94 81 VAL A N 1
ATOM 683 C CA . VAL A 1 81 ? 9.518 -15.869 13.806 1.00 79.94 81 VAL A CA 1
ATOM 684 C C . VAL A 1 81 ? 8.945 -15.009 14.935 1.00 79.94 81 VAL A C 1
ATOM 686 O O . VAL A 1 81 ? 8.626 -15.540 16.000 1.00 79.94 81 VAL A O 1
ATOM 689 N N . MET A 1 82 ? 8.813 -13.699 14.728 1.00 74.06 82 MET A N 1
ATOM 690 C CA . MET A 1 82 ? 8.344 -12.777 15.766 1.00 74.06 82 MET A CA 1
ATOM 691 C C . MET A 1 82 ? 6.904 -13.045 16.176 1.00 74.06 82 MET A C 1
ATOM 693 O O . MET A 1 82 ? 6.558 -12.824 17.329 1.00 74.06 82 MET A O 1
ATOM 697 N N . GLU A 1 83 ? 6.079 -13.558 15.277 1.00 70.56 83 GLU A N 1
ATOM 698 C CA . GLU A 1 83 ? 4.675 -13.753 15.576 1.00 70.56 83 GLU A CA 1
ATOM 699 C C . GLU A 1 83 ? 4.305 -15.181 15.969 1.00 70.56 83 GLU A C 1
ATOM 701 O O . GLU A 1 83 ? 3.446 -15.378 16.819 1.00 70.56 83 GLU A O 1
ATOM 706 N N . SER A 1 84 ? 4.953 -16.204 15.403 1.00 67.31 84 SER A N 1
ATOM 707 C CA . SER A 1 84 ? 4.631 -17.597 15.750 1.00 67.31 84 SER A CA 1
ATOM 708 C C . SER A 1 84 ? 5.505 -18.144 16.878 1.00 67.31 84 SER A C 1
ATOM 710 O O . SER A 1 84 ? 5.043 -18.950 17.684 1.00 67.31 84 SER A O 1
ATOM 712 N N . VAL A 1 85 ? 6.777 -17.737 16.956 1.00 68.56 85 VAL A N 1
ATOM 713 C CA . VAL A 1 85 ? 7.735 -18.314 17.916 1.00 68.56 85 VAL A CA 1
ATOM 714 C C . VAL A 1 85 ? 7.745 -17.535 19.224 1.00 68.56 85 VAL A C 1
ATOM 716 O O . VAL A 1 85 ? 7.701 -18.147 20.290 1.00 68.56 85 VAL A O 1
ATOM 719 N N . TYR A 1 86 ? 7.777 -16.201 19.167 1.00 68.12 86 TYR A N 1
ATOM 720 C CA . TYR A 1 86 ? 7.857 -15.366 20.368 1.00 68.12 86 TYR A CA 1
ATOM 721 C C . TYR A 1 86 ? 6.712 -15.616 21.363 1.00 68.12 86 TYR A C 1
ATOM 723 O O . TYR A 1 86 ? 7.017 -15.906 22.522 1.00 68.12 86 TYR A O 1
ATOM 731 N N . PRO A 1 87 ? 5.423 -15.596 20.970 1.00 65.94 87 PRO A N 1
ATOM 732 C CA . PRO A 1 87 ? 4.356 -15.777 21.945 1.00 65.94 87 PRO A CA 1
ATOM 733 C C . PRO A 1 87 ? 4.245 -17.227 22.438 1.00 65.94 87 PRO A C 1
ATOM 735 O O . PRO A 1 87 ? 3.860 -17.445 23.583 1.00 65.94 87 PRO A O 1
ATOM 738 N N . TYR A 1 88 ? 4.653 -18.221 21.640 1.00 65.06 88 TYR A N 1
ATOM 739 C CA . TYR A 1 88 ? 4.718 -19.615 22.091 1.00 65.06 88 TYR A CA 1
ATOM 740 C C . TYR A 1 88 ? 5.832 -19.831 23.128 1.00 65.06 88 TYR A C 1
ATOM 742 O O . TYR A 1 88 ? 5.622 -20.490 24.144 1.00 65.06 88 TYR A O 1
ATOM 750 N N . VAL A 1 89 ? 7.011 -19.236 22.917 1.00 66.19 89 VAL A N 1
ATOM 751 C CA . VAL A 1 89 ? 8.123 -19.288 23.881 1.00 66.19 89 VAL A CA 1
ATOM 752 C C . VAL A 1 89 ? 7.797 -18.485 25.142 1.00 66.19 89 VAL A C 1
ATOM 754 O O . VAL A 1 89 ? 8.064 -18.960 26.245 1.00 66.19 89 VAL A O 1
ATOM 757 N N . ALA A 1 90 ? 7.188 -17.305 25.004 1.00 60.81 90 ALA A N 1
ATOM 758 C CA . ALA A 1 90 ? 6.721 -16.514 26.139 1.00 60.81 90 ALA A CA 1
ATOM 759 C C . ALA A 1 90 ? 5.666 -17.278 26.957 1.00 60.81 90 ALA A C 1
ATOM 761 O O . ALA A 1 90 ? 5.791 -17.356 28.177 1.00 60.81 90 ALA A O 1
ATOM 762 N N . GLY A 1 91 ? 4.700 -17.924 26.292 1.00 60.25 91 GLY A N 1
ATOM 763 C CA . GLY A 1 91 ? 3.692 -18.772 26.933 1.00 60.25 91 GLY A CA 1
ATOM 764 C C . GLY A 1 91 ? 4.286 -19.988 27.651 1.00 60.25 91 GLY A C 1
ATOM 765 O O . GLY A 1 91 ? 3.903 -20.274 28.780 1.00 60.25 91 GLY A O 1
ATOM 766 N N . LEU A 1 92 ? 5.283 -20.660 27.061 1.00 62.22 92 LEU A N 1
ATOM 767 C CA . LEU A 1 92 ? 5.997 -21.768 27.712 1.00 62.22 92 LEU A CA 1
ATOM 768 C C . LEU A 1 92 ? 6.760 -21.329 28.967 1.00 62.22 92 LEU A C 1
ATOM 770 O O . LEU A 1 92 ? 6.792 -22.063 29.951 1.00 62.22 92 LEU A O 1
ATOM 774 N N . LEU A 1 93 ? 7.381 -20.147 28.940 1.00 58.22 93 LEU A N 1
ATOM 775 C CA . LEU A 1 93 ? 8.049 -19.586 30.115 1.00 58.22 93 LEU A CA 1
ATOM 776 C C . LEU A 1 93 ? 7.031 -19.167 31.188 1.00 58.22 93 LEU A C 1
ATOM 778 O O . LEU A 1 93 ? 7.314 -19.341 32.375 1.00 58.22 93 LEU A O 1
ATOM 782 N N . TYR A 1 94 ? 5.854 -18.686 30.778 1.00 53.09 94 TYR A N 1
ATOM 783 C CA . TYR A 1 94 ? 4.752 -18.300 31.662 1.00 53.09 94 TYR A CA 1
ATOM 784 C C . TYR A 1 94 ? 4.165 -19.505 32.419 1.00 53.09 94 TYR A C 1
ATOM 786 O O . TYR A 1 94 ? 4.064 -19.469 33.645 1.00 53.09 94 TYR A O 1
ATOM 794 N N . ASP A 1 95 ? 3.913 -20.621 31.727 1.00 53.19 95 ASP A N 1
ATOM 795 C CA . ASP A 1 95 ? 3.373 -21.864 32.312 1.00 53.19 95 ASP A CA 1
ATOM 796 C C . ASP A 1 95 ? 4.317 -22.524 33.345 1.00 53.19 95 ASP A C 1
ATOM 798 O O . ASP A 1 95 ? 3.900 -23.307 34.201 1.00 53.19 95 ASP A O 1
ATOM 802 N N . THR A 1 96 ? 5.609 -22.175 33.341 1.00 49.31 96 THR A N 1
ATOM 803 C CA . THR A 1 96 ? 6.572 -22.649 34.355 1.00 49.31 96 THR A CA 1
ATOM 804 C C . THR A 1 96 ? 6.357 -22.058 35.755 1.00 49.31 96 THR A C 1
ATOM 806 O O . THR A 1 96 ? 7.012 -22.502 36.700 1.00 49.31 96 THR A O 1
ATOM 809 N N . LYS A 1 97 ? 5.441 -21.094 35.932 1.00 46.47 97 LYS A N 1
ATOM 810 C CA . LYS A 1 97 ? 5.053 -20.535 37.242 1.00 46.47 97 LYS A CA 1
ATOM 811 C C . LYS A 1 97 ? 3.913 -21.303 37.938 1.00 46.47 97 LYS A C 1
ATOM 813 O O . LYS A 1 97 ? 3.244 -20.759 38.811 1.00 46.47 97 LYS A O 1
ATOM 818 N N . ILE A 1 98 ? 3.709 -22.586 37.631 1.00 51.88 98 ILE A N 1
ATOM 819 C CA . ILE A 1 98 ? 2.868 -23.464 38.462 1.00 51.88 98 ILE A CA 1
ATOM 820 C C . ILE A 1 98 ? 3.655 -23.846 39.724 1.00 51.88 98 ILE A C 1
ATOM 822 O O . ILE A 1 98 ? 4.513 -24.733 39.710 1.00 51.88 98 ILE A O 1
ATOM 826 N N . GLU A 1 99 ? 3.375 -23.160 40.830 1.00 49.19 99 GLU A N 1
ATOM 827 C CA . GLU A 1 99 ? 4.025 -23.410 42.116 1.00 49.19 99 GLU A CA 1
ATOM 828 C C . GLU A 1 99 ? 3.533 -24.732 42.737 1.00 49.19 99 GLU A C 1
ATOM 830 O O . GLU A 1 99 ? 2.335 -25.020 42.821 1.00 49.19 99 GLU A O 1
ATOM 835 N N . LYS A 1 100 ? 4.482 -25.578 43.152 1.00 43.38 100 LYS A N 1
ATOM 836 C CA . LYS A 1 100 ? 4.219 -26.877 43.781 1.00 43.38 100 LYS A CA 1
ATOM 837 C C . LYS A 1 100 ? 3.978 -26.656 45.277 1.00 43.38 100 LYS A C 1
ATOM 839 O O . LYS A 1 100 ? 4.903 -26.270 45.984 1.00 43.38 100 LYS A O 1
ATOM 844 N N . ASP A 1 101 ? 2.768 -26.928 45.764 1.00 48.62 101 ASP A N 1
ATOM 845 C CA . ASP A 1 101 ? 2.456 -26.883 47.202 1.00 48.62 101 ASP A CA 1
ATOM 846 C C . ASP A 1 101 ? 3.316 -27.913 47.975 1.00 48.62 101 ASP A C 1
ATOM 848 O O . ASP A 1 101 ? 3.639 -28.980 47.435 1.00 48.62 101 ASP A O 1
ATOM 852 N N . GLU A 1 102 ? 3.650 -27.650 49.246 1.00 53.56 102 GLU A N 1
ATOM 853 C CA . GLU A 1 102 ? 4.543 -28.477 50.095 1.00 53.56 102 GLU A CA 1
ATOM 854 C C . GLU A 1 102 ? 4.084 -29.947 50.220 1.00 53.56 102 GLU A C 1
ATOM 856 O O . GLU A 1 102 ? 4.855 -30.832 50.593 1.00 53.56 102 GLU A O 1
ATOM 861 N N . LYS A 1 103 ? 2.823 -30.235 49.875 1.00 52.81 103 LYS A N 1
ATOM 862 C CA . LYS A 1 103 ? 2.200 -31.569 49.902 1.00 52.81 103 LYS A CA 1
ATOM 863 C C . LYS A 1 103 ? 2.192 -32.299 48.553 1.00 52.81 103 LYS A C 1
ATOM 865 O O . LYS A 1 103 ? 1.599 -33.370 48.452 1.00 52.81 103 LYS A O 1
ATOM 870 N N . GLY A 1 104 ? 2.809 -31.739 47.512 1.00 50.28 104 GLY A N 1
ATOM 871 C CA . GLY A 1 104 ? 2.902 -32.368 46.189 1.00 50.28 104 GLY A CA 1
ATOM 872 C C . GLY A 1 104 ? 1.589 -32.401 45.395 1.00 50.28 104 GLY A C 1
ATOM 873 O O . GLY A 1 104 ? 1.496 -33.127 44.408 1.00 50.28 104 GLY A O 1
ATOM 874 N N . SER A 1 105 ? 0.581 -31.624 45.804 1.00 42.03 105 SER A N 1
ATOM 875 C CA . SER A 1 105 ? -0.695 -31.497 45.095 1.00 42.03 105 SER A CA 1
ATOM 876 C C . SER A 1 105 ? -0.642 -30.334 44.109 1.00 42.03 105 SER A C 1
ATOM 878 O O . SER A 1 105 ? -0.405 -29.199 44.511 1.00 42.03 105 SER A O 1
ATOM 880 N N . TYR A 1 106 ? -0.966 -30.587 42.841 1.00 53.97 106 TYR A N 1
ATOM 881 C CA . TYR A 1 106 ? -1.299 -29.524 41.891 1.00 53.97 106 TYR A CA 1
ATOM 882 C C . TYR A 1 106 ? -2.658 -28.934 42.297 1.00 53.97 106 TYR A C 1
ATOM 884 O O . TYR A 1 106 ? -3.662 -29.647 42.292 1.00 53.97 106 TYR A O 1
ATOM 892 N N . ARG A 1 107 ? -2.714 -27.663 42.705 1.00 44.75 107 ARG A N 1
ATOM 893 C CA . ARG A 1 107 ? -3.981 -26.943 42.909 1.00 44.75 107 ARG A CA 1
ATOM 894 C C . ARG A 1 107 ? -4.027 -25.781 41.928 1.00 44.75 107 ARG A C 1
ATOM 896 O O . ARG A 1 107 ? -3.308 -24.809 42.107 1.00 44.75 107 ARG A O 1
ATOM 903 N N . VAL A 1 108 ? -4.895 -25.868 40.921 1.00 49.22 108 VAL A N 1
ATOM 904 C CA . VAL A 1 108 ? -5.266 -24.696 40.119 1.00 49.22 108 VAL A CA 1
ATOM 905 C C . VAL A 1 108 ? -6.171 -23.846 41.000 1.00 49.22 108 VAL A C 1
ATOM 907 O O . VAL A 1 108 ? -7.315 -24.217 41.275 1.00 49.22 108 VAL A O 1
ATOM 910 N N . ARG A 1 109 ? -5.652 -22.737 41.520 1.00 46.09 109 ARG A N 1
ATOM 911 C CA . ARG A 1 109 ? -6.493 -21.721 42.143 1.00 46.09 109 ARG A CA 1
ATOM 912 C C . ARG A 1 109 ? -7.181 -20.958 41.011 1.00 46.09 109 ARG A C 1
ATOM 914 O O . ARG A 1 109 ? -6.647 -19.978 40.530 1.00 46.09 109 ARG A O 1
ATOM 921 N N . HIS A 1 110 ? -8.349 -21.429 40.574 1.00 51.38 110 HIS A N 1
ATOM 922 C CA . HIS A 1 110 ? -9.275 -20.613 39.780 1.00 51.38 110 HIS A CA 1
ATOM 923 C C . HIS A 1 110 ? -9.926 -19.605 40.740 1.00 51.38 110 HIS A C 1
ATOM 925 O O . HIS A 1 110 ? -11.031 -19.811 41.242 1.00 51.38 110 HIS A O 1
ATOM 931 N N . ASP A 1 111 ? -9.171 -18.580 41.122 1.00 59.59 111 ASP A N 1
ATOM 932 C CA . ASP A 1 111 ? -9.698 -17.403 41.803 1.00 59.59 111 ASP A CA 1
ATOM 933 C C . ASP A 1 111 ? -9.856 -16.324 40.732 1.00 59.59 111 ASP A C 1
ATOM 935 O O . ASP A 1 111 ? -8.942 -16.093 39.948 1.00 59.59 111 ASP A O 1
ATOM 939 N N . ILE A 1 112 ? -11.011 -15.665 40.668 1.00 59.94 112 ILE A N 1
ATOM 940 C CA . ILE A 1 112 ? -11.258 -14.583 39.698 1.00 59.94 112 ILE A CA 1
ATOM 941 C C . ILE A 1 112 ? -10.168 -13.497 39.825 1.00 59.94 112 ILE A C 1
ATOM 943 O O . ILE A 1 112 ? -9.846 -12.818 38.853 1.00 59.94 112 ILE A O 1
ATOM 947 N N . GLY A 1 113 ? -9.565 -13.366 41.015 1.00 65.00 113 GLY A N 1
ATOM 948 C CA . GLY A 1 113 ? -8.411 -12.501 41.249 1.00 65.00 113 GLY A CA 1
ATOM 949 C C . GLY A 1 113 ? -7.167 -12.861 40.429 1.00 65.00 113 GLY A C 1
ATOM 950 O O . GLY A 1 113 ? -6.545 -11.954 39.890 1.00 65.00 113 GLY A O 1
ATOM 951 N N . SER A 1 114 ? -6.825 -14.146 40.271 1.00 67.88 114 SER A N 1
ATOM 952 C CA . SER A 1 114 ? -5.608 -14.544 39.544 1.00 67.88 114 SER A CA 1
ATOM 953 C C . SER A 1 114 ? -5.739 -14.368 38.030 1.00 67.88 114 SER A C 1
ATOM 955 O O . SER A 1 114 ? -4.781 -13.962 37.385 1.00 67.88 114 SER A O 1
ATOM 957 N N . GLU A 1 115 ? -6.930 -14.601 37.465 1.00 71.81 115 GLU A N 1
ATOM 958 C CA . GLU A 1 115 ? -7.200 -14.311 36.044 1.00 71.81 115 GLU A CA 1
ATOM 959 C C . GLU A 1 115 ? -7.138 -12.807 35.748 1.00 71.81 115 GLU A C 1
ATOM 961 O O . GLU A 1 115 ? -6.666 -12.383 34.693 1.00 71.81 115 GLU A O 1
ATOM 966 N N . LEU A 1 116 ? -7.628 -11.985 36.681 1.00 77.69 116 LEU A N 1
ATOM 967 C CA . LEU A 1 116 ? -7.578 -10.535 36.541 1.00 77.69 116 LEU A CA 1
ATOM 968 C C . LEU A 1 116 ? -6.138 -10.020 36.612 1.00 77.69 116 LEU A C 1
ATOM 970 O O . LEU A 1 116 ? -5.778 -9.155 35.820 1.00 77.69 116 LEU A O 1
ATOM 974 N N . GLU A 1 117 ? -5.331 -10.539 37.540 1.00 78.69 117 GLU A N 1
ATOM 975 C CA . GLU A 1 117 ? -3.906 -10.206 37.641 1.00 78.69 117 GLU A CA 1
ATOM 976 C C . GLU A 1 117 ? -3.162 -10.563 36.347 1.00 78.69 117 GLU A C 1
ATOM 978 O O . GLU A 1 117 ? -2.444 -9.720 35.813 1.00 78.69 117 GLU A O 1
ATOM 983 N N . GLU A 1 118 ? -3.418 -11.742 35.776 1.00 75.88 118 GLU A N 1
ATOM 984 C CA . GLU A 1 118 ? -2.841 -12.165 34.494 1.00 75.88 118 GLU A CA 1
ATOM 985 C C . GLU A 1 118 ? -3.250 -11.245 33.328 1.00 75.88 118 GLU A C 1
ATOM 987 O O . GLU A 1 118 ? -2.402 -10.782 32.565 1.00 75.88 118 GLU A O 1
ATOM 992 N N . GLU A 1 119 ? -4.534 -10.900 33.196 1.00 79.88 119 GLU A N 1
ATOM 993 C CA . GLU A 1 119 ? -4.979 -9.942 32.171 1.00 79.88 119 GLU A CA 1
ATOM 994 C C . GLU A 1 119 ? -4.398 -8.533 32.382 1.00 79.88 119 GLU A C 1
ATOM 996 O O . GLU A 1 119 ? -4.181 -7.793 31.417 1.00 79.88 119 GLU A O 1
ATOM 1001 N N . MET A 1 120 ? -4.127 -8.140 33.630 1.00 80.81 120 MET A N 1
ATOM 1002 C CA . MET A 1 120 ? -3.486 -6.865 33.964 1.00 80.81 120 MET A CA 1
ATOM 1003 C C . MET A 1 120 ? -1.982 -6.836 33.659 1.00 80.81 120 MET A C 1
ATOM 1005 O O . MET A 1 120 ? -1.427 -5.745 33.518 1.00 80.81 120 MET A O 1
ATOM 1009 N N . GLU A 1 121 ? -1.326 -7.987 33.516 1.00 83.12 121 GLU A N 1
ATOM 1010 C CA . GLU A 1 121 ? 0.078 -8.067 33.093 1.00 83.12 121 GLU A CA 1
ATOM 1011 C C . GLU A 1 121 ? 0.246 -7.961 31.569 1.00 83.12 121 GLU A C 1
ATOM 1013 O O . GLU A 1 121 ? 1.299 -7.527 31.108 1.00 83.12 121 GLU A O 1
ATOM 1018 N N . LYS A 1 122 ? -0.783 -8.308 30.782 1.00 83.88 122 LYS A N 1
ATOM 1019 C CA . LYS A 1 122 ? -0.735 -8.234 29.311 1.00 83.88 122 LYS A CA 1
ATOM 1020 C C . LYS A 1 122 ? -0.709 -6.795 28.794 1.00 83.88 122 LYS A C 1
ATOM 1022 O O . LYS A 1 122 ? -1.392 -5.921 29.338 1.00 83.88 122 LYS A O 1
ATOM 1027 N N . ASP A 1 123 ? 0.003 -6.588 27.689 1.00 84.50 123 ASP A N 1
ATOM 1028 C CA . ASP A 1 123 ? 0.093 -5.303 26.993 1.00 84.50 123 ASP A CA 1
ATOM 1029 C C . ASP A 1 123 ? -1.198 -4.948 26.232 1.00 84.50 123 ASP A C 1
ATOM 1031 O O . ASP A 1 123 ? -1.995 -5.813 25.842 1.00 84.50 123 ASP A O 1
ATOM 1035 N N . ASP A 1 124 ? -1.400 -3.646 26.007 1.00 86.94 124 ASP A N 1
ATOM 1036 C CA . ASP A 1 124 ? -2.501 -3.128 25.196 1.00 86.94 124 ASP A CA 1
ATOM 1037 C C . ASP A 1 124 ? -2.251 -3.373 23.696 1.00 86.94 124 ASP A C 1
ATOM 1039 O O . ASP A 1 124 ? -1.132 -3.265 23.195 1.00 86.94 124 ASP A O 1
ATOM 1043 N N . LEU A 1 125 ? -3.324 -3.653 22.952 1.00 85.50 125 LEU A N 1
ATOM 1044 C CA . LEU A 1 125 ? -3.254 -3.880 21.509 1.00 85.50 125 LEU A CA 1
ATOM 1045 C C . LEU A 1 125 ? -2.874 -2.600 20.742 1.00 85.50 125 LEU A C 1
ATOM 1047 O O . LEU A 1 125 ? -3.610 -1.609 20.766 1.00 85.50 125 LEU A O 1
ATOM 1051 N N . VAL A 1 126 ? -1.789 -2.668 19.966 1.00 84.25 126 VAL A N 1
ATOM 1052 C CA . VAL A 1 126 ? -1.335 -1.598 19.066 1.00 84.25 126 VAL A CA 1
ATOM 1053 C C . VAL A 1 126 ? -1.494 -2.032 17.607 1.00 84.25 126 VAL A C 1
ATOM 1055 O O . VAL A 1 126 ? -0.636 -2.698 17.052 1.00 84.25 126 VAL A O 1
ATOM 1058 N N . LEU A 1 127 ? -2.569 -1.579 16.956 1.00 86.50 127 LEU A N 1
ATOM 1059 C CA . LEU A 1 127 ? -2.900 -1.942 15.564 1.00 86.50 127 LEU A CA 1
ATOM 1060 C C . LEU A 1 127 ? -2.012 -1.283 14.495 1.00 86.50 127 LEU A C 1
ATOM 1062 O O . LEU A 1 127 ? -2.167 -1.551 13.305 1.00 86.50 127 LEU A O 1
ATOM 1066 N N . PHE A 1 128 ? -1.172 -0.317 14.876 1.00 86.12 128 PHE A N 1
ATOM 1067 C CA . PHE A 1 128 ? -0.417 0.471 13.904 1.00 86.12 128 PHE A CA 1
ATOM 1068 C C . PHE A 1 128 ? 0.566 -0.395 13.116 1.00 86.12 128 PHE A C 1
ATOM 1070 O O . PHE A 1 128 ? 0.604 -0.295 11.891 1.00 86.12 128 PHE A O 1
ATOM 1077 N N . ASP A 1 129 ? 1.345 -1.216 13.821 1.00 83.94 129 ASP A N 1
ATOM 1078 C CA . ASP A 1 129 ? 2.396 -2.020 13.206 1.00 83.94 129 ASP A CA 1
ATOM 1079 C C . ASP A 1 129 ? 1.781 -3.133 12.334 1.00 83.94 129 ASP A C 1
ATOM 1081 O O . ASP A 1 129 ? 2.236 -3.317 11.207 1.00 83.94 129 ASP A O 1
ATOM 1085 N N . ASP A 1 130 ? 0.658 -3.734 12.762 1.00 88.50 130 ASP A N 1
ATOM 1086 C CA . ASP A 1 130 ? -0.092 -4.728 11.972 1.00 88.50 130 ASP A CA 1
ATOM 1087 C C . ASP A 1 130 ? -0.586 -4.137 10.625 1.00 88.50 130 ASP A C 1
ATOM 1089 O O . ASP A 1 130 ? -0.449 -4.737 9.558 1.00 88.50 130 ASP A O 1
ATOM 1093 N N . TYR A 1 131 ? -1.140 -2.914 10.622 1.00 92.00 131 TYR A N 1
ATOM 1094 C CA . TYR A 1 131 ? -1.565 -2.262 9.372 1.00 92.00 131 TYR A CA 1
ATOM 1095 C C . TYR A 1 131 ? -0.391 -1.824 8.494 1.00 92.00 131 TYR A C 1
ATOM 1097 O O . TYR A 1 131 ? -0.465 -1.957 7.267 1.00 92.00 131 TYR A O 1
ATOM 1105 N N . LEU A 1 132 ? 0.656 -1.257 9.105 1.00 89.06 132 LEU A N 1
ATOM 1106 C CA . LEU A 1 132 ? 1.863 -0.825 8.402 1.00 89.06 132 LEU A CA 1
ATOM 1107 C C . LEU A 1 132 ? 2.454 -1.993 7.622 1.00 89.06 132 LEU A C 1
ATOM 1109 O O . LEU A 1 132 ? 2.782 -1.850 6.448 1.00 89.06 132 LEU A O 1
ATOM 1113 N N . GLU A 1 133 ? 2.514 -3.154 8.255 1.00 87.88 133 GLU A N 1
ATOM 1114 C CA . GLU A 1 133 ? 3.015 -4.378 7.666 1.00 87.88 133 GLU A CA 1
ATOM 1115 C C . GLU A 1 133 ? 2.237 -4.798 6.413 1.00 87.88 133 GLU A C 1
ATOM 1117 O O . GLU A 1 133 ? 2.826 -4.969 5.341 1.00 87.88 133 GLU A O 1
ATOM 1122 N N . MET A 1 134 ? 0.909 -4.895 6.518 1.00 92.56 134 MET A N 1
ATOM 1123 C CA . MET A 1 134 ? 0.052 -5.300 5.399 1.00 92.56 134 MET A CA 1
ATOM 1124 C C . MET A 1 134 ? 0.149 -4.331 4.215 1.00 92.56 134 MET A C 1
ATOM 1126 O O . MET A 1 134 ? 0.114 -4.734 3.049 1.00 92.56 134 MET A O 1
ATOM 1130 N N . ILE A 1 135 ? 0.289 -3.036 4.494 1.00 94.62 135 ILE A N 1
ATOM 1131 C CA . ILE A 1 135 ? 0.399 -2.001 3.459 1.00 94.62 135 ILE A CA 1
ATOM 1132 C C . ILE A 1 135 ? 1.785 -2.004 2.831 1.00 94.62 135 ILE A C 1
ATOM 1134 O O . ILE A 1 135 ? 1.892 -1.874 1.610 1.00 94.62 135 ILE A O 1
ATOM 1138 N N . SER A 1 136 ? 2.828 -2.209 3.634 1.00 91.69 136 SER A N 1
ATOM 1139 C CA . SER A 1 136 ? 4.189 -2.352 3.135 1.00 91.69 136 SER A CA 1
ATOM 1140 C C . SER A 1 136 ? 4.309 -3.562 2.204 1.00 91.69 136 SER A C 1
ATOM 1142 O O . SER A 1 136 ? 4.846 -3.446 1.097 1.00 91.69 136 SER A O 1
ATOM 1144 N N . GLN A 1 137 ? 3.715 -4.698 2.594 1.00 93.75 137 GLN A N 1
ATOM 1145 C CA . GLN A 1 137 ? 3.621 -5.909 1.777 1.00 93.75 137 GLN A CA 1
ATOM 1146 C C . GLN A 1 137 ? 2.880 -5.647 0.457 1.00 93.75 137 GLN A C 1
ATOM 1148 O O . GLN A 1 137 ? 3.375 -6.016 -0.611 1.00 93.75 137 GLN A O 1
ATOM 1153 N N . PHE A 1 138 ? 1.726 -4.969 0.510 1.00 95.75 138 PHE A N 1
ATOM 1154 C CA . PHE A 1 138 ? 0.993 -4.565 -0.690 1.00 95.75 138 PHE A CA 1
ATOM 1155 C C . PHE A 1 138 ? 1.842 -3.680 -1.609 1.00 95.75 138 PHE A C 1
ATOM 1157 O O . PHE A 1 138 ? 1.835 -3.887 -2.820 1.00 95.75 138 PHE A O 1
ATOM 1164 N N . GLY A 1 139 ? 2.608 -2.734 -1.060 1.00 95.75 139 GLY A N 1
ATOM 1165 C CA . GLY A 1 139 ? 3.476 -1.862 -1.849 1.00 95.75 139 GLY A CA 1
ATOM 1166 C C . GLY A 1 139 ? 4.593 -2.602 -2.580 1.00 95.75 139 GLY A C 1
ATOM 1167 O O . GLY A 1 139 ? 4.797 -2.334 -3.764 1.00 95.75 139 GLY A O 1
ATOM 1168 N N . TYR A 1 140 ? 5.249 -3.578 -1.939 1.00 94.06 140 TYR A N 1
ATOM 1169 C CA . TYR A 1 140 ? 6.248 -4.422 -2.610 1.00 94.06 140 TYR A CA 1
ATOM 1170 C C . TYR A 1 140 ? 5.650 -5.173 -3.805 1.00 94.06 140 TYR A C 1
ATOM 1172 O O . TYR A 1 140 ? 6.234 -5.187 -4.886 1.00 94.06 140 TYR A O 1
ATOM 1180 N N . ILE A 1 141 ? 4.460 -5.753 -3.627 1.00 95.94 141 ILE A N 1
ATOM 1181 C CA . ILE A 1 141 ? 3.785 -6.534 -4.669 1.00 95.94 141 ILE A CA 1
ATOM 1182 C C . ILE A 1 141 ? 3.287 -5.626 -5.794 1.00 95.94 141 ILE A C 1
ATOM 1184 O O . ILE A 1 141 ? 3.497 -5.921 -6.966 1.00 95.94 141 ILE A O 1
ATOM 1188 N N . ALA A 1 142 ? 2.606 -4.531 -5.453 1.00 96.81 142 ALA A N 1
ATOM 1189 C CA . ALA A 1 142 ? 1.952 -3.675 -6.430 1.00 96.81 142 ALA A CA 1
ATOM 1190 C C . ALA A 1 142 ? 2.970 -2.881 -7.255 1.00 96.81 142 ALA A C 1
ATOM 1192 O O . ALA A 1 142 ? 2.879 -2.862 -8.480 1.00 96.81 142 ALA A O 1
ATOM 1193 N N . MET A 1 143 ? 3.945 -2.228 -6.613 1.00 96.00 143 MET A N 1
ATOM 1194 C CA . MET A 1 143 ? 4.872 -1.328 -7.311 1.00 96.00 143 MET A CA 1
ATOM 1195 C C . MET A 1 143 ? 5.934 -2.067 -8.127 1.00 96.00 143 MET A C 1
ATOM 1197 O O . MET A 1 143 ? 6.367 -1.537 -9.144 1.00 96.00 143 MET A O 1
ATOM 1201 N N . PHE A 1 144 ? 6.312 -3.284 -7.727 1.00 95.69 144 PHE A N 1
ATOM 1202 C CA . PHE A 1 144 ? 7.407 -4.041 -8.340 1.00 95.69 144 PHE A CA 1
ATOM 1203 C C . PHE A 1 144 ? 6.957 -5.408 -8.878 1.00 95.69 144 PHE A C 1
ATOM 1205 O O . PHE A 1 144 ? 7.730 -6.366 -8.907 1.00 95.69 144 PHE A O 1
ATOM 1212 N N . ALA A 1 145 ? 5.704 -5.506 -9.332 1.00 92.69 145 ALA A N 1
ATOM 1213 C CA . ALA A 1 145 ? 5.099 -6.753 -9.803 1.00 92.69 145 ALA A CA 1
ATOM 1214 C C . ALA A 1 145 ? 5.905 -7.427 -10.928 1.00 92.69 145 ALA A C 1
ATOM 1216 O O . ALA A 1 145 ? 6.043 -8.650 -10.946 1.00 92.69 145 ALA A O 1
ATOM 1217 N N . ALA A 1 146 ? 6.460 -6.631 -11.848 1.00 90.44 146 ALA A N 1
ATOM 1218 C CA . ALA A 1 146 ? 7.305 -7.133 -12.930 1.00 90.44 146 ALA A CA 1
ATOM 1219 C C . ALA A 1 146 ? 8.653 -7.681 -12.433 1.00 90.44 146 ALA A C 1
ATOM 1221 O O . ALA A 1 146 ? 9.184 -8.609 -13.037 1.00 90.44 146 ALA A O 1
ATOM 1222 N N . ALA A 1 147 ? 9.191 -7.122 -11.342 1.00 92.44 147 ALA A N 1
ATOM 1223 C CA . ALA A 1 147 ? 10.460 -7.552 -10.766 1.00 92.44 147 ALA A CA 1
ATOM 1224 C C . ALA A 1 147 ? 10.313 -8.850 -9.983 1.00 92.44 147 ALA A C 1
ATOM 1226 O O . ALA A 1 147 ? 11.178 -9.698 -10.109 1.00 92.44 147 ALA A O 1
ATOM 1227 N N . PHE A 1 148 ? 9.216 -9.062 -9.246 1.00 93.62 148 PHE A N 1
ATOM 1228 C CA . PHE A 1 148 ? 9.001 -10.311 -8.507 1.00 93.62 148 PHE A CA 1
ATOM 1229 C C . PHE A 1 148 ? 7.589 -10.895 -8.707 1.00 93.62 148 PHE A C 1
ATOM 1231 O O . PHE A 1 148 ? 6.713 -10.741 -7.852 1.00 93.62 148 PHE A O 1
ATOM 1238 N N . PRO A 1 149 ? 7.354 -11.650 -9.798 1.00 92.38 149 PRO A N 1
ATOM 1239 C CA . PRO A 1 149 ? 6.020 -12.156 -10.144 1.00 92.38 149 PRO A CA 1
ATOM 1240 C C . PRO A 1 149 ? 5.401 -13.105 -9.104 1.00 92.38 149 PRO A C 1
ATOM 1242 O O . PRO A 1 149 ? 4.180 -13.160 -8.954 1.00 92.38 149 PRO A O 1
ATOM 1245 N N . PHE A 1 150 ? 6.224 -13.855 -8.361 1.00 92.44 150 PHE A N 1
ATOM 1246 C CA . PHE A 1 150 ? 5.750 -14.798 -7.340 1.00 92.44 150 PHE A CA 1
ATOM 1247 C C . PHE A 1 150 ? 5.417 -14.137 -5.993 1.00 92.44 150 PHE A C 1
ATOM 1249 O O . PHE A 1 150 ? 4.858 -14.810 -5.121 1.00 92.44 150 PHE A O 1
ATOM 1256 N N . ALA A 1 151 ? 5.691 -12.836 -5.824 1.00 93.19 151 ALA A N 1
ATOM 1257 C CA . ALA A 1 151 ? 5.439 -12.108 -4.580 1.00 93.19 151 ALA A CA 1
ATOM 1258 C C . ALA A 1 151 ? 3.986 -12.251 -4.109 1.00 93.19 151 ALA A C 1
ATOM 1260 O O . ALA A 1 151 ? 3.739 -12.516 -2.938 1.00 93.19 151 ALA A O 1
ATOM 1261 N N . GLY A 1 152 ? 3.017 -12.141 -5.026 1.00 94.19 152 GLY A N 1
ATOM 1262 C CA . GLY A 1 152 ? 1.595 -12.257 -4.695 1.00 94.19 152 GLY A CA 1
ATOM 1263 C C . GLY A 1 152 ? 1.191 -13.645 -4.181 1.00 94.19 152 GLY A C 1
ATOM 1264 O O . GLY A 1 152 ? 0.368 -13.747 -3.274 1.00 94.19 152 GLY A O 1
ATOM 1265 N N . LEU A 1 153 ? 1.791 -14.717 -4.711 1.00 94.06 153 LEU A N 1
ATOM 1266 C CA . LEU A 1 153 ? 1.526 -16.081 -4.243 1.00 94.06 153 LEU A CA 1
ATOM 1267 C C . LEU A 1 153 ? 2.122 -16.312 -2.849 1.00 94.06 153 LEU A C 1
ATOM 1269 O O . LEU A 1 153 ? 1.464 -16.891 -1.987 1.00 94.06 153 LEU A O 1
ATOM 1273 N N . LEU A 1 154 ? 3.347 -15.836 -2.618 1.00 92.62 154 LEU A N 1
ATOM 1274 C CA . LEU A 1 154 ? 3.983 -15.910 -1.303 1.00 92.62 154 LEU A CA 1
ATOM 1275 C C . LEU A 1 154 ? 3.218 -15.091 -0.266 1.00 92.62 154 LEU A C 1
ATOM 1277 O O . LEU A 1 154 ? 2.976 -15.592 0.827 1.00 92.62 154 LEU A O 1
ATOM 1281 N N . ALA A 1 155 ? 2.764 -13.893 -0.641 1.00 93.38 155 ALA A N 1
ATOM 1282 C CA . ALA A 1 155 ? 1.921 -13.046 0.192 1.00 93.38 155 ALA A CA 1
ATOM 1283 C C . ALA A 1 155 ? 0.617 -13.737 0.577 1.00 93.38 155 ALA A C 1
ATOM 1285 O O . ALA A 1 155 ? 0.175 -13.668 1.715 1.00 93.38 155 ALA A O 1
ATOM 1286 N N . PHE A 1 156 ? -0.009 -14.441 -0.367 1.00 94.06 156 PHE A N 1
ATOM 1287 C CA . PHE A 1 156 ? -1.213 -15.201 -0.071 1.00 94.06 156 PHE A CA 1
ATOM 1288 C C . PHE A 1 156 ? -0.953 -16.276 0.994 1.00 94.06 156 PHE A C 1
ATOM 1290 O O . PHE A 1 156 ? -1.719 -16.384 1.949 1.00 94.06 156 PHE A O 1
ATOM 1297 N N . VAL A 1 157 ? 0.138 -17.039 0.867 1.00 91.38 157 VAL A N 1
ATOM 1298 C CA . VAL A 1 157 ? 0.506 -18.067 1.853 1.00 91.38 157 VAL A CA 1
ATOM 1299 C C . VAL A 1 157 ? 0.860 -17.446 3.204 1.00 91.38 157 VAL A C 1
ATOM 1301 O O . VAL A 1 157 ? 0.373 -17.934 4.224 1.00 91.38 157 VAL A O 1
ATOM 1304 N N . SER A 1 158 ? 1.653 -16.371 3.229 1.00 90.31 158 SER A N 1
ATOM 1305 C CA . SER A 1 158 ? 2.001 -15.686 4.478 1.00 90.31 158 SER A CA 1
ATOM 1306 C C . SER A 1 158 ? 0.753 -15.147 5.170 1.00 90.31 158 SER A C 1
ATOM 1308 O O . SER A 1 158 ? 0.569 -15.391 6.354 1.00 90.31 158 SER A O 1
ATOM 1310 N N . ASN A 1 159 ? -0.175 -14.542 4.426 1.00 92.12 159 ASN A N 1
ATOM 1311 C CA . ASN A 1 159 ? -1.398 -13.967 4.988 1.00 92.12 159 ASN A CA 1
ATOM 1312 C C . ASN A 1 159 ? -2.340 -15.040 5.563 1.00 92.12 159 ASN A C 1
ATOM 1314 O O . ASN A 1 159 ? -3.107 -14.760 6.481 1.00 92.12 159 ASN A O 1
ATOM 1318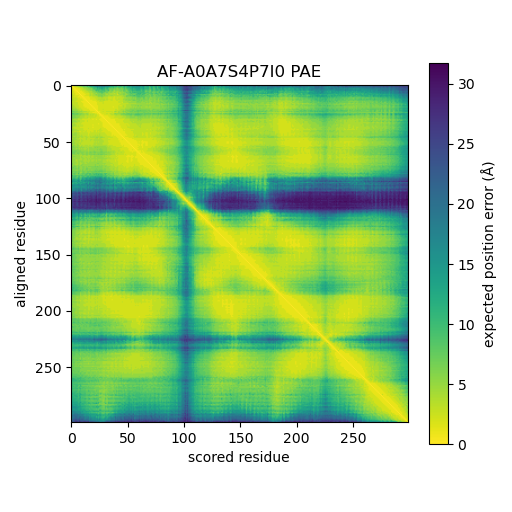 N N . LEU A 1 160 ? -2.290 -16.286 5.072 1.00 91.12 160 LEU A N 1
ATOM 1319 C CA . LEU A 1 160 ? -3.018 -17.399 5.697 1.00 91.12 160 LEU A CA 1
ATOM 1320 C C . LEU A 1 160 ? -2.446 -17.776 7.069 1.00 91.12 160 LEU A C 1
ATOM 1322 O O . LEU A 1 160 ? -3.216 -18.142 7.962 1.00 91.12 160 LEU A O 1
ATOM 1326 N N . VAL A 1 161 ? -1.121 -17.710 7.226 1.00 87.06 161 VAL A N 1
ATOM 1327 C CA . VAL A 1 161 ? -0.452 -17.899 8.522 1.00 87.06 161 VAL A CA 1
ATOM 1328 C C . VAL A 1 161 ? -0.769 -16.718 9.436 1.00 87.06 161 VAL A C 1
ATOM 1330 O O . VAL A 1 161 ? -1.185 -16.937 10.572 1.00 87.06 161 VAL A O 1
ATOM 1333 N N . GLU A 1 162 ? -0.696 -15.501 8.903 1.00 88.94 162 GLU A N 1
ATOM 1334 C CA . GLU A 1 162 ? -0.962 -14.245 9.607 1.00 88.94 162 GLU A CA 1
ATOM 1335 C C . GLU A 1 162 ? -2.349 -14.225 10.253 1.00 88.94 162 GLU A C 1
ATOM 1337 O O . GLU A 1 162 ? -2.480 -14.001 11.449 1.00 88.94 162 GLU A O 1
ATOM 1342 N N . ILE A 1 163 ? -3.399 -14.617 9.517 1.00 89.94 163 ILE A N 1
ATOM 1343 C CA . ILE A 1 163 ? -4.768 -14.694 10.063 1.00 89.94 163 ILE A CA 1
ATOM 1344 C C . ILE A 1 163 ? -4.838 -15.579 11.320 1.00 89.94 163 ILE A C 1
ATOM 1346 O O . ILE A 1 163 ? -5.632 -15.325 12.228 1.00 89.94 163 ILE A O 1
ATOM 1350 N N . ARG A 1 164 ? -4.052 -16.661 11.371 1.00 87.00 164 ARG A N 1
ATOM 1351 C CA . ARG A 1 164 ? -4.011 -17.565 12.532 1.00 87.00 164 ARG A CA 1
ATOM 1352 C C . ARG A 1 164 ? -3.145 -17.004 13.653 1.00 87.00 164 ARG A C 1
ATOM 1354 O O . ARG A 1 164 ? -3.522 -17.155 14.814 1.00 87.00 164 ARG A O 1
ATOM 1361 N N . SER A 1 165 ? -2.037 -16.372 13.290 1.00 84.94 165 SER A N 1
ATOM 1362 C CA . SER A 1 165 ? -1.127 -15.676 14.194 1.00 84.94 165 SER A CA 1
ATOM 1363 C C . SER A 1 165 ? -1.838 -14.542 14.940 1.00 84.94 165 SER A C 1
ATOM 1365 O O . SER A 1 165 ? -1.909 -14.560 16.168 1.00 84.94 165 SER A O 1
ATOM 1367 N N . ASP A 1 166 ? -2.513 -13.646 14.221 1.00 87.00 166 ASP A N 1
ATOM 1368 C CA . ASP A 1 166 ? -3.286 -12.539 14.789 1.00 87.00 166 ASP A CA 1
ATOM 1369 C C . ASP A 1 166 ? -4.443 -13.013 15.668 1.00 87.00 166 ASP A C 1
ATOM 1371 O O . ASP A 1 166 ? -4.711 -12.445 16.729 1.00 87.00 166 ASP A O 1
ATOM 1375 N N . LEU A 1 167 ? -5.124 -14.096 15.273 1.00 88.31 167 LEU A N 1
ATOM 1376 C CA . LEU A 1 167 ? -6.158 -14.698 16.114 1.00 88.31 167 LEU A CA 1
ATOM 1377 C C . LEU A 1 167 ? -5.578 -15.169 17.454 1.00 88.31 167 LEU A C 1
ATOM 1379 O O . LEU A 1 167 ? -6.209 -14.981 18.497 1.00 88.31 167 LEU A O 1
ATOM 1383 N N . PHE A 1 168 ? -4.391 -15.778 17.436 1.00 84.06 168 PHE A N 1
ATOM 1384 C CA . PHE A 1 168 ? -3.695 -16.198 18.648 1.00 84.06 168 PHE A CA 1
ATOM 1385 C C . PHE A 1 168 ? -3.248 -14.989 19.482 1.00 84.06 168 PHE A C 1
ATOM 1387 O O . PHE A 1 168 ? -3.524 -14.949 20.683 1.00 84.06 168 PHE A O 1
ATOM 1394 N N . LYS A 1 169 ? -2.652 -13.976 18.840 1.00 84.19 169 LYS A N 1
ATOM 1395 C CA . LYS A 1 169 ? -2.238 -12.696 19.440 1.00 84.19 169 LYS A CA 1
ATOM 1396 C C . LYS A 1 169 ? -3.394 -12.065 20.224 1.00 84.19 169 LYS A C 1
ATOM 1398 O O . LYS A 1 169 ? -3.258 -11.818 21.420 1.00 84.19 169 LYS A O 1
ATOM 1403 N N . LEU A 1 170 ? -4.562 -11.919 19.592 1.00 86.00 170 LEU A N 1
ATOM 1404 C CA . LEU A 1 170 ? -5.776 -11.345 20.191 1.00 86.00 170 LEU A CA 1
ATOM 1405 C C . LEU A 1 170 ? -6.416 -12.202 21.290 1.00 86.00 170 LEU A C 1
ATOM 1407 O O . LEU A 1 170 ? -7.143 -11.664 22.124 1.00 86.00 170 LEU A O 1
ATOM 1411 N N . SER A 1 171 ? -6.205 -13.518 21.265 1.00 84.25 171 SER A N 1
ATOM 1412 C CA . SER A 1 171 ? -6.840 -14.437 22.218 1.00 84.25 171 SER A CA 1
ATOM 1413 C C . SER A 1 171 ? -5.991 -14.677 23.466 1.00 84.25 171 SER A C 1
ATOM 1415 O O . SER A 1 171 ? -6.551 -14.895 24.537 1.00 84.25 171 SER A O 1
ATOM 1417 N N . PHE A 1 172 ? -4.661 -14.664 23.335 1.00 79.62 172 PHE A N 1
ATOM 1418 C CA . PHE A 1 172 ? -3.758 -15.132 24.391 1.00 79.62 172 PHE A CA 1
ATOM 1419 C C . PHE A 1 172 ? -2.650 -14.141 24.765 1.00 79.62 172 PHE A C 1
ATOM 1421 O O . PHE A 1 172 ? -2.202 -14.175 25.907 1.00 79.62 172 PHE A O 1
ATOM 1428 N N . VAL A 1 173 ? -2.218 -13.260 23.856 1.00 80.56 173 VAL A N 1
ATOM 1429 C CA . VAL A 1 173 ? -1.023 -12.416 24.061 1.00 80.56 173 VAL A CA 1
ATOM 1430 C C . VAL A 1 173 ? -1.379 -11.032 24.591 1.00 80.56 173 VAL A C 1
ATOM 1432 O O . VAL A 1 173 ? -0.782 -10.572 25.559 1.00 80.56 173 VAL A O 1
ATOM 1435 N N . VAL A 1 174 ? -2.347 -10.365 23.964 1.00 84.31 174 VAL A N 1
ATOM 1436 C CA . VAL A 1 174 ? -2.744 -9.002 24.344 1.00 84.31 174 VAL A CA 1
ATOM 1437 C C . VAL A 1 174 ? -3.939 -9.009 25.285 1.00 84.31 174 VAL A C 1
ATOM 1439 O O . VAL A 1 174 ? -4.757 -9.933 25.279 1.00 84.31 174 VAL A O 1
ATOM 1442 N N . ARG A 1 175 ? -4.078 -7.933 26.059 1.00 86.88 175 ARG A N 1
ATOM 1443 C CA . ARG A 1 175 ? -5.284 -7.684 26.848 1.00 86.88 175 ARG A CA 1
ATOM 1444 C C . ARG A 1 175 ? -6.480 -7.458 25.932 1.00 86.88 175 ARG A C 1
ATOM 1446 O O . ARG A 1 175 ? -6.364 -6.819 24.882 1.00 86.88 175 ARG A O 1
ATOM 1453 N N . ARG A 1 176 ? -7.670 -7.890 26.365 1.00 89.00 176 ARG A N 1
ATOM 1454 C CA . ARG A 1 176 ? -8.917 -7.647 25.622 1.00 89.00 176 ARG A CA 1
ATOM 1455 C C . ARG A 1 176 ? -9.122 -6.145 25.327 1.00 89.00 176 ARG A C 1
ATOM 1457 O O . ARG A 1 176 ? -9.402 -5.375 26.254 1.00 89.00 176 ARG A O 1
ATOM 1464 N N . PRO A 1 177 ? -9.099 -5.714 24.050 1.00 89.38 177 PRO A N 1
ATOM 1465 C CA . PRO A 1 177 ? -9.265 -4.309 23.706 1.00 89.38 177 PRO A CA 1
ATOM 1466 C C . PRO A 1 177 ? -10.719 -3.860 23.886 1.00 89.38 177 PRO A C 1
ATOM 1468 O O . PRO A 1 177 ? -11.676 -4.624 23.709 1.00 89.38 177 PRO A O 1
ATOM 1471 N N . LYS A 1 178 ? -10.905 -2.575 24.202 1.00 89.19 178 LYS A N 1
ATOM 1472 C CA . LYS A 1 178 ? -12.241 -1.970 24.255 1.00 89.19 178 LYS A CA 1
ATOM 1473 C C . LYS A 1 178 ? -12.808 -1.852 22.833 1.00 89.19 178 LYS A C 1
ATOM 1475 O O . LYS A 1 178 ? -12.105 -1.372 21.946 1.00 89.19 178 LYS A O 1
ATOM 1480 N N . PRO A 1 179 ? -14.075 -2.235 22.595 1.00 90.69 179 PRO A N 1
ATOM 1481 C CA . PRO A 1 179 ? -14.668 -2.136 21.268 1.00 90.69 179 PRO A CA 1
ATOM 1482 C C . PRO A 1 179 ? -14.839 -0.665 20.867 1.00 90.69 179 PRO A C 1
ATOM 1484 O O . PRO A 1 179 ? -15.618 0.070 21.476 1.00 90.69 179 PRO A O 1
ATOM 1487 N N . VAL A 1 180 ? -14.135 -0.248 19.814 1.00 86.31 180 VAL A N 1
ATOM 1488 C CA . VAL A 1 180 ? -14.245 1.090 19.218 1.00 86.31 180 VAL A CA 1
ATOM 1489 C C . VAL A 1 180 ? -15.012 0.993 17.902 1.00 86.31 180 VAL A C 1
ATOM 1491 O O . VAL A 1 180 ? -14.784 0.096 17.093 1.00 86.31 180 VAL A O 1
ATOM 1494 N N . ARG A 1 181 ? -15.949 1.918 17.673 1.00 87.75 181 ARG A N 1
ATOM 1495 C CA . ARG A 1 181 ? -16.653 2.017 16.388 1.00 87.75 181 ARG A CA 1
ATOM 1496 C C . ARG A 1 181 ? -15.772 2.762 15.391 1.00 87.75 181 ARG A C 1
ATOM 1498 O O . ARG A 1 181 ? -15.518 3.944 15.590 1.00 87.75 181 ARG A O 1
ATOM 1505 N N . ALA A 1 182 ? -15.386 2.097 14.308 1.00 86.25 182 ALA A N 1
ATOM 1506 C CA . ALA A 1 182 ? -14.665 2.709 13.198 1.00 86.25 182 ALA A CA 1
ATOM 1507 C C . ALA A 1 182 ? -15.516 2.656 11.913 1.00 86.25 182 ALA A C 1
ATOM 1509 O O . ALA A 1 182 ? -16.107 1.615 11.619 1.00 86.25 182 ALA A O 1
ATOM 1510 N N . PRO A 1 183 ? -15.613 3.752 11.135 1.00 84.81 183 PRO A N 1
ATOM 1511 C CA . PRO A 1 183 ? -16.349 3.764 9.868 1.00 84.81 183 PRO A CA 1
ATOM 1512 C C . PRO A 1 183 ? -15.616 3.026 8.730 1.00 84.81 183 PRO A C 1
ATOM 1514 O O . PRO A 1 183 ? -16.224 2.754 7.696 1.00 84.81 183 PRO A O 1
ATOM 1517 N N . GLY A 1 184 ? -14.328 2.724 8.906 1.00 88.88 184 GLY A N 1
ATOM 1518 C CA . GLY A 1 184 ? -13.458 2.034 7.958 1.00 88.88 184 GLY A CA 1
ATOM 1519 C C . GLY A 1 184 ? -12.041 1.925 8.525 1.00 88.88 184 GLY A C 1
ATOM 1520 O O . GLY A 1 184 ? -11.840 2.141 9.717 1.00 88.88 184 GLY A O 1
ATOM 1521 N N . ILE A 1 185 ? -11.062 1.644 7.664 1.00 91.12 185 ILE A N 1
ATOM 1522 C CA . ILE A 1 185 ? -9.652 1.486 8.065 1.00 91.12 185 ILE A CA 1
ATOM 1523 C C . ILE A 1 185 ? -8.926 2.820 8.345 1.00 91.12 185 ILE A C 1
ATOM 1525 O O . ILE A 1 185 ? -7.788 2.815 8.787 1.00 91.12 185 ILE A O 1
ATOM 1529 N N . GLY A 1 186 ? -9.554 3.975 8.099 1.00 90.50 186 GLY A N 1
ATOM 1530 C CA . GLY A 1 186 ? -8.963 5.293 8.378 1.00 90.50 186 GLY A CA 1
ATOM 1531 C C . GLY A 1 186 ? -7.898 5.727 7.360 1.00 90.50 186 GLY A C 1
ATOM 1532 O O . GLY A 1 186 ? -8.037 5.469 6.162 1.00 90.50 186 GLY A O 1
ATOM 1533 N N . ILE A 1 187 ? -6.838 6.401 7.831 1.00 91.75 187 ILE A N 1
ATOM 1534 C CA . ILE A 1 187 ? -5.751 6.967 7.000 1.00 91.75 187 ILE A CA 1
ATOM 1535 C C . ILE A 1 187 ? -5.061 5.937 6.094 1.00 91.75 187 ILE A C 1
ATOM 1537 O O . ILE A 1 187 ? -4.628 6.276 4.995 1.00 91.75 187 ILE A O 1
ATOM 1541 N N . TRP A 1 188 ? -5.035 4.672 6.505 1.00 94.25 188 TRP A N 1
ATOM 1542 C CA . TRP A 1 188 ? -4.482 3.551 5.749 1.00 94.25 188 TRP A CA 1
ATOM 1543 C C . TRP A 1 188 ? -5.071 3.424 4.335 1.00 94.25 188 TRP A C 1
ATOM 1545 O O . TRP A 1 188 ? -4.358 3.102 3.385 1.00 94.25 188 TRP A O 1
ATOM 1555 N N . TRP A 1 189 ? -6.350 3.780 4.156 1.00 93.69 189 TRP A N 1
ATOM 1556 C CA . TRP A 1 189 ? -6.983 3.838 2.835 1.00 93.69 189 TRP A CA 1
ATOM 1557 C C . TRP A 1 189 ? -6.299 4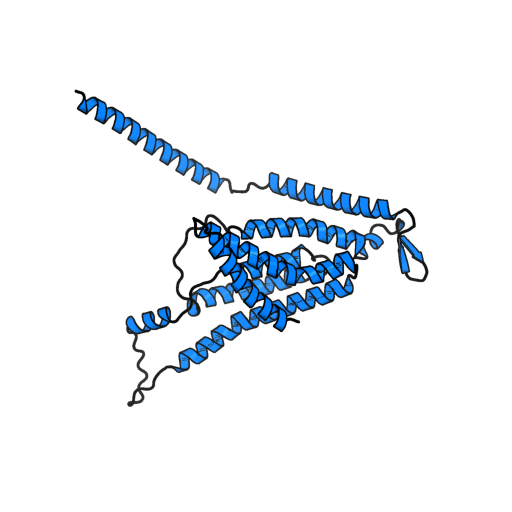.843 1.902 1.00 93.69 189 TRP A C 1
ATOM 1559 O O . TRP A 1 189 ? -6.159 4.591 0.704 1.00 93.69 189 TRP A O 1
ATOM 1569 N N . ASN A 1 190 ? -5.849 5.983 2.429 1.00 93.69 190 ASN A N 1
ATOM 1570 C CA . ASN A 1 190 ? -5.154 6.988 1.632 1.00 93.69 190 ASN A CA 1
ATOM 1571 C C . ASN A 1 190 ? -3.791 6.466 1.168 1.00 93.69 190 ASN A C 1
ATOM 1573 O O . ASN A 1 190 ? -3.461 6.645 -0.002 1.00 93.69 190 ASN A O 1
ATOM 1577 N N . PHE A 1 191 ? -3.044 5.757 2.021 1.00 95.31 191 PHE A N 1
ATOM 1578 C CA . PHE A 1 191 ? -1.776 5.148 1.604 1.00 95.31 191 PHE A CA 1
ATOM 1579 C C . PHE A 1 191 ? -1.967 4.085 0.535 1.00 95.31 191 PHE A C 1
ATOM 1581 O O . PHE A 1 191 ? -1.246 4.111 -0.455 1.00 95.31 191 PHE A O 1
ATOM 1588 N N . LEU A 1 192 ? -2.978 3.220 0.663 1.00 95.94 192 LEU A N 1
ATOM 1589 C CA . LEU A 1 192 ? -3.300 2.245 -0.382 1.00 95.94 192 LEU A CA 1
ATOM 1590 C C . LEU A 1 192 ? -3.587 2.924 -1.729 1.00 95.94 192 LEU A C 1
ATOM 1592 O O . LEU A 1 192 ? -3.111 2.452 -2.756 1.00 95.94 192 LEU A O 1
ATOM 1596 N N . ASN A 1 193 ? -4.308 4.053 -1.742 1.00 94.38 193 ASN A N 1
ATOM 1597 C CA . ASN A 1 193 ? -4.549 4.812 -2.976 1.00 94.38 193 ASN A CA 1
ATOM 1598 C C . ASN A 1 193 ? -3.267 5.433 -3.548 1.00 94.38 193 ASN A C 1
ATOM 1600 O O . ASN A 1 193 ? -3.078 5.411 -4.763 1.00 94.38 193 ASN A O 1
ATOM 1604 N N . VAL A 1 194 ? -2.397 5.985 -2.696 1.00 95.69 194 VAL A N 1
ATOM 1605 C CA . VAL A 1 194 ? -1.111 6.557 -3.125 1.00 95.69 194 VAL A CA 1
ATOM 1606 C C . VAL A 1 194 ? -0.210 5.467 -3.701 1.00 95.69 194 VAL A C 1
ATOM 1608 O O . VAL A 1 194 ? 0.295 5.629 -4.806 1.00 95.69 194 VAL A O 1
ATOM 1611 N N . ILE A 1 195 ? -0.070 4.334 -3.010 1.00 96.62 195 ILE A N 1
ATOM 1612 C CA . ILE A 1 195 ? 0.699 3.177 -3.485 1.00 96.62 195 ILE A CA 1
ATOM 1613 C C . ILE A 1 195 ? 0.105 2.632 -4.785 1.00 96.62 195 ILE A C 1
ATOM 1615 O O . ILE A 1 195 ? 0.850 2.352 -5.715 1.00 96.62 195 ILE A O 1
ATOM 1619 N N . ALA A 1 196 ? -1.222 2.515 -4.895 1.00 95.50 196 ALA A N 1
ATOM 1620 C CA . ALA A 1 196 ? -1.868 2.055 -6.122 1.00 95.50 196 ALA A CA 1
ATOM 1621 C C . ALA A 1 196 ? -1.590 3.002 -7.301 1.00 95.50 196 ALA A C 1
ATOM 1623 O O . ALA A 1 196 ? -1.284 2.540 -8.398 1.00 95.50 196 ALA A O 1
ATOM 1624 N N . PHE A 1 197 ? -1.629 4.318 -7.087 1.00 95.44 197 PHE A N 1
ATOM 1625 C CA . PHE A 1 197 ? -1.245 5.285 -8.114 1.00 95.44 197 PHE A CA 1
ATOM 1626 C C . PHE A 1 197 ? 0.238 5.154 -8.496 1.00 95.44 197 PHE A C 1
ATOM 1628 O O . PHE A 1 197 ? 0.554 5.010 -9.676 1.00 95.44 197 PHE A O 1
ATOM 1635 N N . LEU A 1 198 ? 1.136 5.124 -7.504 1.00 95.88 198 LEU A N 1
ATOM 1636 C CA . LEU A 1 198 ? 2.572 4.935 -7.726 1.00 95.88 198 LEU A CA 1
ATOM 1637 C C . LEU A 1 198 ? 2.866 3.615 -8.441 1.00 95.88 198 LEU A C 1
ATOM 1639 O O . LEU A 1 198 ? 3.754 3.570 -9.280 1.00 95.88 198 LEU A O 1
ATOM 1643 N N . SER A 1 199 ? 2.094 2.559 -8.180 1.00 96.75 199 SER A N 1
ATOM 1644 C CA . SER A 1 199 ? 2.278 1.266 -8.834 1.00 96.75 199 SER A CA 1
ATOM 1645 C C . SER A 1 199 ? 2.090 1.335 -10.346 1.00 96.75 199 SER A C 1
ATOM 1647 O O . SER A 1 199 ? 2.836 0.687 -11.076 1.00 96.75 199 SER A O 1
ATOM 1649 N N . ILE A 1 200 ? 1.156 2.157 -10.833 1.00 95.88 200 ILE A N 1
ATOM 1650 C CA . ILE A 1 200 ? 0.941 2.330 -12.273 1.00 95.88 200 ILE A CA 1
ATOM 1651 C C . ILE A 1 200 ? 2.173 2.993 -12.889 1.00 95.88 200 ILE A C 1
ATOM 1653 O O . ILE A 1 200 ? 2.725 2.475 -13.859 1.00 95.88 200 ILE A O 1
ATOM 1657 N N . VAL A 1 201 ? 2.641 4.086 -12.282 1.00 94.56 201 VAL A N 1
ATOM 1658 C CA . VAL A 1 201 ? 3.821 4.830 -12.744 1.00 94.56 201 VAL A CA 1
ATOM 1659 C C . VAL A 1 201 ? 5.066 3.938 -12.733 1.00 94.56 201 VAL A C 1
ATOM 1661 O O . VAL A 1 201 ? 5.741 3.808 -13.753 1.00 94.56 201 VAL A O 1
ATOM 1664 N N . THR A 1 202 ? 5.338 3.260 -11.614 1.00 95.75 202 THR A N 1
ATOM 1665 C CA . THR A 1 202 ? 6.520 2.406 -11.444 1.00 95.75 202 THR A CA 1
ATOM 1666 C C . THR A 1 202 ? 6.536 1.252 -12.439 1.00 95.75 202 THR A C 1
ATOM 1668 O O . THR A 1 202 ? 7.546 1.057 -13.109 1.00 95.75 202 THR A O 1
ATOM 1671 N N . ASN A 1 203 ? 5.429 0.520 -12.611 1.00 95.31 203 ASN A N 1
ATOM 1672 C CA . ASN A 1 203 ? 5.405 -0.602 -13.553 1.00 95.31 203 ASN A CA 1
ATOM 1673 C C . ASN A 1 203 ? 5.506 -0.140 -15.016 1.00 95.31 203 ASN A C 1
ATOM 1675 O O . ASN A 1 203 ? 6.128 -0.835 -15.814 1.00 95.31 203 ASN A O 1
ATOM 1679 N N . CYS A 1 204 ? 4.960 1.029 -15.379 1.00 94.50 204 CYS A N 1
ATOM 1680 C CA . CYS A 1 204 ? 5.132 1.579 -16.730 1.00 94.50 204 CYS A CA 1
ATOM 1681 C C . CYS A 1 204 ? 6.595 1.959 -17.004 1.00 94.50 204 CYS A C 1
ATOM 1683 O O . CYS A 1 204 ? 7.112 1.681 -18.087 1.00 94.50 204 CYS A O 1
ATOM 1685 N N . ILE A 1 205 ? 7.277 2.551 -16.018 1.00 92.38 205 ILE A N 1
ATOM 1686 C CA . ILE A 1 205 ? 8.709 2.858 -16.113 1.00 92.38 205 ILE A CA 1
ATOM 1687 C C . ILE A 1 205 ? 9.534 1.572 -16.189 1.00 92.38 205 ILE A C 1
ATOM 1689 O O . ILE A 1 205 ? 10.404 1.477 -17.048 1.00 92.38 205 ILE A O 1
ATOM 1693 N N . ILE A 1 206 ? 9.247 0.569 -15.351 1.00 94.25 206 ILE A N 1
ATOM 1694 C CA . ILE A 1 206 ? 9.959 -0.716 -15.386 1.00 94.25 206 ILE A CA 1
ATOM 1695 C C . ILE A 1 206 ? 9.786 -1.386 -16.754 1.00 94.25 206 ILE A C 1
ATOM 1697 O O . ILE A 1 206 ? 10.776 -1.776 -17.369 1.00 94.25 206 ILE A O 1
ATOM 1701 N N . PHE A 1 207 ? 8.557 -1.446 -17.271 1.00 92.94 207 PHE A N 1
ATOM 1702 C CA . PHE A 1 207 ? 8.267 -1.971 -18.608 1.00 92.94 207 PHE A CA 1
ATOM 1703 C C . PHE A 1 207 ? 9.090 -1.268 -19.698 1.00 92.94 207 PHE A C 1
ATOM 1705 O O . PHE A 1 207 ? 9.639 -1.926 -20.578 1.00 92.94 207 PHE A O 1
ATOM 1712 N N . GLY A 1 208 ? 9.162 0.065 -19.644 1.00 90.50 208 GLY A N 1
ATOM 1713 C CA . GLY A 1 208 ? 9.737 0.875 -20.713 1.00 90.50 208 GLY A CA 1
ATOM 1714 C C . GLY A 1 208 ? 11.241 1.116 -20.642 1.00 90.50 208 GLY A C 1
ATOM 1715 O O . GLY A 1 208 ? 11.865 1.271 -21.681 1.00 90.50 208 GLY A O 1
ATOM 1716 N N . LEU A 1 209 ? 11.823 1.216 -19.447 1.00 87.75 209 LEU A N 1
ATOM 1717 C CA . LEU A 1 209 ? 13.198 1.702 -19.266 1.00 87.75 209 LEU A CA 1
ATOM 1718 C C . LEU A 1 209 ? 14.113 0.729 -18.521 1.00 87.75 209 LEU A C 1
ATOM 1720 O O . LEU A 1 209 ? 15.323 0.905 -18.583 1.00 87.75 209 LEU A O 1
ATOM 1724 N N . VAL A 1 210 ? 13.558 -0.248 -17.801 1.00 89.12 210 VAL A N 1
ATOM 1725 C CA . VAL A 1 210 ? 14.340 -1.139 -16.921 1.00 89.12 210 VAL A CA 1
ATOM 1726 C C . VAL A 1 210 ? 14.353 -2.573 -17.439 1.00 89.12 210 VAL A C 1
ATOM 1728 O O . VAL A 1 210 ? 15.366 -3.250 -17.356 1.00 89.12 210 VAL A O 1
ATOM 1731 N N . SER A 1 211 ? 13.220 -3.054 -17.946 1.00 88.81 211 SER A N 1
ATOM 1732 C CA . SER A 1 211 ? 13.058 -4.434 -18.400 1.00 88.81 211 SER A CA 1
ATOM 1733 C C . SER A 1 211 ? 13.249 -4.583 -19.908 1.00 88.81 211 SER A C 1
ATOM 1735 O O . SER A 1 211 ? 12.942 -3.677 -20.685 1.00 88.81 211 SER A O 1
ATOM 1737 N N . ASP A 1 212 ? 13.574 -5.801 -20.334 1.00 88.81 212 ASP A N 1
ATOM 1738 C CA . ASP A 1 212 ? 13.659 -6.166 -21.754 1.00 88.81 212 ASP A CA 1
ATOM 1739 C C . ASP A 1 212 ? 12.284 -6.300 -22.437 1.00 88.81 212 ASP A C 1
ATOM 1741 O O . ASP A 1 212 ? 12.176 -6.671 -23.608 1.00 88.81 212 ASP A O 1
ATOM 1745 N N . GLN A 1 213 ? 11.184 -6.001 -21.737 1.00 89.38 213 GLN A N 1
ATOM 1746 C CA . GLN A 1 213 ? 9.835 -6.143 -22.289 1.00 89.38 213 GLN A CA 1
ATOM 1747 C C . GLN A 1 213 ? 9.609 -5.196 -23.470 1.00 89.38 213 GLN A C 1
ATOM 1749 O O . GLN A 1 213 ? 9.037 -5.605 -24.482 1.00 89.38 213 GLN A O 1
ATOM 1754 N N . MET A 1 214 ? 10.101 -3.956 -23.393 1.00 89.06 214 MET A N 1
ATOM 1755 C CA . MET A 1 214 ? 9.979 -3.009 -24.504 1.00 89.06 214 MET A CA 1
ATOM 1756 C C . MET A 1 214 ? 10.721 -3.494 -25.756 1.00 89.06 214 MET A C 1
ATOM 1758 O O . MET A 1 214 ? 10.214 -3.329 -26.866 1.00 89.06 214 MET A O 1
ATOM 1762 N N . ILE A 1 215 ? 11.873 -4.145 -25.578 1.00 89.50 215 ILE A N 1
ATOM 1763 C CA . ILE A 1 215 ? 12.662 -4.751 -26.656 1.00 89.50 215 ILE A CA 1
ATOM 1764 C C . ILE A 1 215 ? 11.860 -5.851 -27.355 1.00 89.50 215 ILE A C 1
ATOM 1766 O O . ILE A 1 215 ? 11.745 -5.858 -28.581 1.00 89.50 215 ILE A O 1
ATOM 1770 N N . VAL A 1 216 ? 11.266 -6.757 -26.576 1.00 89.75 216 VAL A N 1
ATOM 1771 C CA . VAL A 1 216 ? 10.502 -7.896 -27.105 1.00 89.75 216 VAL A CA 1
ATOM 1772 C C . VAL A 1 216 ? 9.254 -7.436 -27.860 1.00 89.75 216 VAL A C 1
ATOM 1774 O O . VAL A 1 216 ? 8.933 -7.975 -28.919 1.00 89.75 216 VAL A O 1
ATOM 1777 N N . TRP A 1 217 ? 8.537 -6.443 -27.331 1.00 90.50 217 TRP A N 1
ATOM 1778 C CA . TRP A 1 217 ? 7.279 -5.972 -27.917 1.00 90.50 217 TRP A CA 1
ATOM 1779 C C . TRP A 1 217 ? 7.489 -5.023 -29.100 1.00 90.50 217 TRP A C 1
ATOM 1781 O O . TRP A 1 217 ? 6.668 -4.993 -30.019 1.00 90.50 217 TRP A O 1
ATOM 1791 N N . PHE A 1 218 ? 8.584 -4.260 -29.099 1.00 90.88 218 PHE A N 1
ATOM 1792 C CA . PHE A 1 218 ? 8.881 -3.247 -30.111 1.00 90.88 218 PHE A CA 1
ATOM 1793 C C . PHE A 1 218 ? 10.329 -3.352 -30.617 1.00 90.88 218 PHE A C 1
ATOM 1795 O O . PHE A 1 218 ? 11.088 -2.382 -30.527 1.00 90.88 218 PHE A O 1
ATOM 1802 N N . PRO A 1 219 ? 10.715 -4.486 -31.234 1.00 90.12 219 PRO A N 1
ATOM 1803 C CA . PRO A 1 219 ? 12.100 -4.732 -31.643 1.00 90.12 219 PRO A CA 1
ATOM 1804 C C . PRO A 1 219 ? 12.605 -3.713 -32.672 1.00 90.12 219 PRO A C 1
ATOM 1806 O O . PRO A 1 219 ? 13.788 -3.407 -32.716 1.00 90.12 219 PRO A O 1
ATOM 1809 N N . ALA A 1 220 ? 11.706 -3.116 -33.463 1.00 88.62 220 ALA A N 1
ATOM 1810 C CA . ALA A 1 220 ? 12.048 -2.101 -34.461 1.00 88.62 220 ALA A CA 1
ATOM 1811 C C . ALA A 1 220 ? 12.631 -0.799 -33.871 1.00 88.62 220 ALA A C 1
ATOM 1813 O O . ALA A 1 220 ? 13.207 -0.005 -34.614 1.00 88.62 220 ALA A O 1
ATOM 1814 N N . MET A 1 221 ? 12.464 -0.551 -32.567 1.00 87.75 221 MET A N 1
ATOM 1815 C CA . MET A 1 221 ? 13.043 0.619 -31.893 1.00 87.75 221 MET A CA 1
ATOM 1816 C C . MET A 1 221 ? 14.502 0.411 -31.477 1.00 87.75 221 MET A C 1
ATOM 1818 O O . MET A 1 221 ? 15.158 1.372 -31.074 1.00 87.75 221 MET A O 1
ATOM 1822 N N . PHE A 1 222 ? 15.006 -0.817 -31.578 1.00 90.00 222 PHE A N 1
ATOM 1823 C CA . PHE A 1 222 ? 16.307 -1.216 -31.068 1.00 90.00 222 PHE A CA 1
ATOM 1824 C C . PHE A 1 222 ? 17.199 -1.767 -32.177 1.00 90.00 222 PHE A C 1
ATOM 1826 O O . PHE A 1 222 ? 16.730 -2.258 -33.205 1.00 90.00 222 PHE A O 1
ATOM 1833 N N . LYS A 1 223 ? 18.509 -1.662 -31.970 1.00 87.81 223 LYS A N 1
ATOM 1834 C CA . LYS A 1 223 ? 19.533 -2.187 -32.862 1.00 87.81 223 LYS A CA 1
ATOM 1835 C C . LYS A 1 223 ? 20.665 -2.787 -32.038 1.00 87.81 223 LYS A C 1
ATOM 1837 O O . LYS A 1 223 ? 21.076 -2.226 -31.031 1.00 87.81 223 LYS A O 1
ATOM 1842 N N . GLU A 1 224 ? 21.181 -3.905 -32.519 1.00 87.44 224 GLU A N 1
ATOM 1843 C CA . GLU A 1 224 ? 22.348 -4.576 -31.956 1.00 87.44 224 GLU A CA 1
ATOM 1844 C C . GLU A 1 224 ? 23.631 -3.814 -32.331 1.00 87.44 224 GLU A C 1
ATOM 1846 O O . GLU A 1 224 ? 23.874 -3.518 -33.511 1.00 87.44 224 GLU A O 1
ATOM 1851 N N . VAL A 1 225 ? 24.414 -3.440 -31.319 1.00 85.56 225 VAL A N 1
ATOM 1852 C CA . VAL A 1 225 ? 25.712 -2.767 -31.430 1.00 85.56 225 VAL A CA 1
ATOM 1853 C C . VAL A 1 225 ? 26.638 -3.393 -30.387 1.00 85.56 225 VAL A C 1
ATOM 1855 O O . VAL A 1 225 ? 26.379 -3.260 -29.201 1.00 85.56 225 VAL A O 1
ATOM 1858 N N . ASP A 1 226 ? 27.710 -4.053 -30.831 1.00 80.25 226 ASP A N 1
ATOM 1859 C CA . ASP A 1 226 ? 28.713 -4.692 -29.960 1.00 80.25 226 ASP A CA 1
ATOM 1860 C C . ASP A 1 226 ? 28.113 -5.665 -28.918 1.00 80.25 226 ASP A C 1
ATOM 1862 O O . ASP A 1 226 ? 28.423 -5.580 -27.736 1.00 80.25 226 ASP A O 1
ATOM 1866 N N . ASP A 1 227 ? 27.244 -6.581 -29.368 1.00 80.00 227 ASP A N 1
ATOM 1867 C CA . ASP A 1 227 ? 26.481 -7.553 -28.553 1.00 80.00 227 ASP A CA 1
ATOM 1868 C C . ASP A 1 227 ? 25.462 -6.937 -27.565 1.00 80.00 227 ASP A C 1
ATOM 1870 O O . ASP A 1 227 ? 24.654 -7.664 -26.983 1.00 80.00 227 ASP A O 1
ATOM 1874 N N . ASP A 1 228 ? 25.414 -5.606 -27.445 1.00 79.94 228 ASP A N 1
ATOM 1875 C CA . ASP A 1 228 ? 24.411 -4.880 -26.671 1.00 79.94 228 ASP A CA 1
ATOM 1876 C C . ASP A 1 228 ? 23.249 -4.420 -27.563 1.00 79.94 228 ASP A C 1
ATOM 1878 O O . ASP A 1 228 ? 23.419 -3.919 -28.683 1.00 79.94 228 ASP A O 1
ATOM 1882 N N . LEU A 1 229 ? 22.022 -4.549 -27.054 1.00 82.31 229 LEU A N 1
ATOM 1883 C CA . LEU A 1 229 ? 20.842 -4.064 -27.755 1.00 82.31 229 LEU A CA 1
ATOM 1884 C C . LEU A 1 229 ? 20.516 -2.629 -27.333 1.00 82.31 229 LEU A C 1
ATOM 1886 O O . LEU A 1 229 ? 19.910 -2.378 -26.292 1.00 82.31 229 LEU A O 1
ATOM 1890 N N . LEU A 1 230 ? 20.893 -1.673 -28.178 1.00 84.12 230 LEU A N 1
ATOM 1891 C CA . LEU A 1 230 ? 20.739 -0.251 -27.903 1.00 84.12 230 LEU A CA 1
ATOM 1892 C C . LEU A 1 230 ? 19.545 0.342 -28.645 1.00 84.12 230 LEU A C 1
ATOM 1894 O O . LEU A 1 230 ? 19.166 -0.068 -29.745 1.00 84.12 230 LEU A O 1
ATOM 1898 N N . LEU A 1 231 ? 18.937 1.349 -28.030 1.00 86.88 231 LEU A N 1
ATOM 1899 C CA . LEU A 1 231 ? 17.831 2.077 -28.626 1.00 86.88 231 LEU A CA 1
ATOM 1900 C C . LEU A 1 231 ? 18.334 2.928 -29.803 1.00 86.88 231 LEU A C 1
ATOM 1902 O O . LEU A 1 231 ? 19.324 3.645 -29.679 1.00 86.88 231 LEU A O 1
ATOM 1906 N N . VAL A 1 232 ? 17.654 2.859 -30.950 1.00 88.88 232 VAL A N 1
ATOM 1907 C CA . VAL A 1 232 ? 18.074 3.570 -32.168 1.00 88.88 232 VAL A CA 1
ATOM 1908 C C . VAL A 1 232 ? 18.044 5.083 -31.944 1.00 88.88 232 VAL A C 1
ATOM 1910 O O . VAL A 1 232 ? 17.072 5.628 -31.411 1.00 88.88 232 VAL A O 1
ATOM 1913 N N . ASP A 1 233 ? 19.079 5.783 -32.412 1.00 87.06 233 ASP A N 1
ATOM 1914 C CA . ASP A 1 233 ? 19.177 7.238 -32.300 1.00 87.06 233 ASP A CA 1
ATOM 1915 C C . ASP A 1 233 ? 17.911 7.945 -32.809 1.00 87.06 233 ASP A C 1
ATOM 1917 O O . ASP A 1 233 ? 17.421 7.722 -33.917 1.00 87.06 233 ASP A O 1
ATOM 1921 N N . GLY A 1 234 ? 17.353 8.820 -31.970 1.00 87.25 234 GLY A N 1
ATOM 1922 C CA . GLY A 1 234 ? 16.118 9.551 -32.264 1.00 87.25 234 GLY A CA 1
ATOM 1923 C C . GLY A 1 234 ? 14.819 8.781 -31.994 1.00 87.25 234 GLY A C 1
ATOM 1924 O O . GLY A 1 234 ? 13.748 9.400 -32.061 1.00 87.25 234 GLY A O 1
ATOM 1925 N N . MET A 1 235 ? 14.885 7.493 -31.625 1.00 88.31 235 MET A N 1
ATOM 1926 C CA . MET A 1 235 ? 13.713 6.714 -31.204 1.00 88.31 235 MET A CA 1
ATOM 1927 C C . MET A 1 235 ? 13.324 6.933 -29.738 1.00 88.31 235 MET A C 1
ATOM 1929 O O . MET A 1 235 ? 12.185 6.658 -29.367 1.00 88.31 235 MET A O 1
ATOM 1933 N N . GLY A 1 236 ? 14.211 7.505 -28.913 1.00 88.38 236 GLY A N 1
ATOM 1934 C CA . GLY A 1 236 ? 13.982 7.636 -27.464 1.00 88.38 236 GLY A CA 1
ATOM 1935 C C . GLY A 1 236 ? 12.718 8.422 -27.119 1.00 88.38 236 GLY A C 1
ATOM 1936 O O . GLY A 1 236 ? 11.960 8.044 -26.233 1.00 88.38 236 GLY A O 1
ATOM 1937 N N . ARG A 1 237 ? 12.412 9.463 -27.902 1.00 89.81 237 ARG A N 1
ATOM 1938 C CA . ARG A 1 237 ? 11.166 10.236 -27.767 1.00 89.81 237 ARG A CA 1
ATOM 1939 C C . ARG A 1 237 ? 9.906 9.398 -27.992 1.00 89.81 237 ARG A C 1
ATOM 1941 O O . ARG A 1 237 ? 8.899 9.654 -27.343 1.00 89.81 237 ARG A O 1
ATOM 1948 N N . TYR A 1 238 ? 9.950 8.421 -28.898 1.00 91.19 238 TYR A N 1
ATOM 1949 C CA . TYR A 1 238 ? 8.810 7.549 -29.176 1.00 91.19 238 TYR A CA 1
ATOM 1950 C C . TYR A 1 238 ? 8.656 6.492 -28.087 1.00 91.19 238 TYR A C 1
ATOM 1952 O O . TYR A 1 238 ? 7.530 6.238 -27.678 1.00 91.19 238 TYR A O 1
ATOM 1960 N N . ALA A 1 239 ? 9.762 5.957 -27.560 1.00 90.50 239 ALA A N 1
ATOM 1961 C CA . ALA A 1 239 ? 9.738 5.064 -26.403 1.00 90.50 239 ALA A CA 1
ATOM 1962 C C . ALA A 1 239 ? 9.123 5.753 -25.172 1.00 90.50 239 ALA A C 1
ATOM 1964 O O . ALA A 1 239 ? 8.178 5.239 -24.581 1.00 90.50 239 ALA A O 1
ATOM 1965 N N . VAL A 1 240 ? 9.564 6.972 -24.844 1.00 92.25 240 VAL A N 1
ATOM 1966 C CA . VAL A 1 240 ? 8.986 7.747 -23.730 1.00 92.25 240 VAL A CA 1
ATOM 1967 C C . VAL A 1 240 ? 7.513 8.092 -23.986 1.00 92.25 240 VAL A C 1
ATOM 1969 O O . VAL A 1 240 ? 6.684 7.936 -23.092 1.00 92.25 240 VAL A O 1
ATOM 1972 N N . ALA A 1 241 ? 7.158 8.517 -25.205 1.00 93.44 241 ALA A N 1
ATOM 1973 C CA . ALA A 1 241 ? 5.767 8.803 -25.560 1.00 93.44 241 ALA A CA 1
ATOM 1974 C C . ALA A 1 241 ? 4.870 7.557 -25.468 1.00 93.44 241 ALA A C 1
ATOM 1976 O O . ALA A 1 241 ? 3.715 7.662 -25.060 1.00 93.44 241 ALA A O 1
ATOM 1977 N N . LEU A 1 242 ? 5.401 6.383 -25.818 1.00 92.81 242 LEU A N 1
ATOM 1978 C CA . LEU A 1 242 ? 4.715 5.104 -25.691 1.00 92.81 242 LEU A CA 1
ATOM 1979 C C . LEU A 1 242 ? 4.468 4.753 -24.221 1.00 92.81 242 LEU A C 1
ATOM 1981 O O . LEU A 1 242 ? 3.335 4.437 -23.871 1.00 92.81 242 LEU A O 1
ATOM 1985 N N . VAL A 1 243 ? 5.487 4.858 -23.362 1.00 94.31 243 VAL A N 1
ATOM 1986 C CA . VAL A 1 243 ? 5.357 4.609 -21.914 1.00 94.31 243 VAL A CA 1
ATOM 1987 C C . VAL A 1 243 ? 4.302 5.524 -21.298 1.00 94.31 243 VAL A C 1
ATOM 1989 O O . VAL A 1 243 ? 3.389 5.044 -20.632 1.00 94.31 243 VAL A O 1
ATOM 1992 N N . PHE A 1 244 ? 4.368 6.825 -21.588 1.00 95.31 244 PHE A N 1
ATOM 1993 C CA . PHE A 1 244 ? 3.384 7.805 -21.123 1.00 95.31 244 PHE A CA 1
ATOM 1994 C C . PHE A 1 244 ? 1.972 7.514 -21.656 1.00 95.31 244 PHE A C 1
ATOM 1996 O O . PHE A 1 244 ? 0.979 7.650 -20.940 1.00 95.31 244 PHE A O 1
ATOM 2003 N N . GLY A 1 245 ? 1.867 7.081 -22.916 1.00 96.00 245 GLY A N 1
ATOM 2004 C CA . GLY A 1 245 ? 0.605 6.669 -23.521 1.00 96.00 245 GLY A CA 1
ATOM 2005 C C . GLY A 1 245 ? -0.008 5.454 -22.822 1.00 96.00 245 GLY A C 1
ATOM 2006 O O . GLY A 1 245 ? -1.193 5.477 -22.491 1.00 96.00 245 GLY A O 1
ATOM 2007 N N . ILE A 1 246 ? 0.794 4.419 -22.554 1.00 95.19 246 ILE A N 1
ATOM 2008 C CA . ILE A 1 246 ? 0.365 3.218 -21.822 1.00 95.19 246 ILE A CA 1
ATOM 2009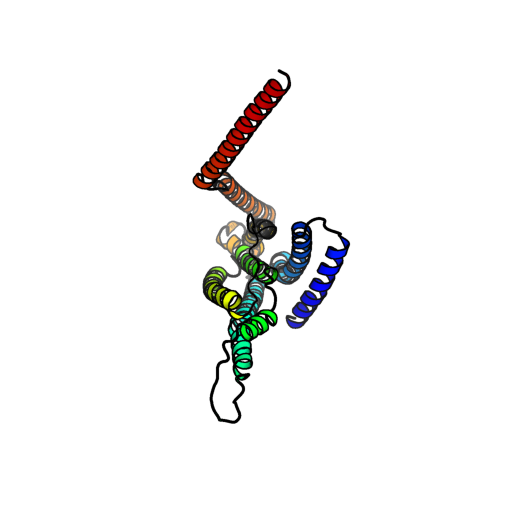 C C . ILE A 1 246 ? -0.073 3.593 -20.405 1.00 95.19 246 ILE A C 1
ATOM 2011 O O . ILE A 1 246 ? -1.160 3.201 -19.982 1.00 95.19 246 ILE A O 1
ATOM 2015 N N . GLU A 1 247 ? 0.721 4.404 -19.707 1.00 96.19 247 GLU A N 1
ATOM 2016 C CA . GLU A 1 247 ? 0.401 4.912 -18.372 1.00 96.19 247 GLU A CA 1
ATOM 2017 C C . GLU A 1 247 ? -0.972 5.603 -18.354 1.00 96.19 247 GLU A C 1
ATOM 2019 O O . GLU A 1 247 ? -1.834 5.244 -17.551 1.00 96.19 247 GLU A O 1
ATOM 2024 N N . HIS A 1 248 ? -1.229 6.533 -19.282 1.00 96.75 248 HIS A N 1
ATOM 2025 C CA . HIS A 1 248 ? -2.502 7.256 -19.361 1.00 96.75 248 HIS A CA 1
ATOM 2026 C C . HIS A 1 248 ? -3.685 6.348 -19.695 1.00 96.75 248 HIS A C 1
ATOM 2028 O O . HIS A 1 248 ? -4.782 6.552 -19.170 1.00 96.75 248 HIS A O 1
ATOM 2034 N N . VAL A 1 249 ? -3.483 5.331 -20.536 1.00 97.06 249 VAL A N 1
ATOM 2035 C CA . VAL A 1 249 ? -4.516 4.330 -20.830 1.00 97.06 249 VAL A CA 1
ATOM 2036 C C . VAL A 1 249 ? -4.845 3.519 -19.577 1.00 97.06 249 VAL A C 1
ATOM 2038 O O . VAL A 1 249 ? -6.020 3.376 -19.245 1.00 97.06 249 VAL A O 1
ATOM 2041 N N . VAL A 1 250 ? -3.840 3.035 -18.842 1.00 96.06 250 VAL A N 1
ATOM 2042 C CA . VAL A 1 250 ? -4.050 2.276 -17.598 1.00 96.06 250 VAL A CA 1
ATOM 2043 C C . VAL A 1 250 ? -4.705 3.152 -16.526 1.00 96.06 250 VAL A C 1
ATOM 2045 O O . VAL A 1 250 ? -5.675 2.726 -15.899 1.00 96.06 250 VAL A O 1
ATOM 2048 N N . LEU A 1 251 ? -4.255 4.400 -16.358 1.00 95.38 251 LEU A N 1
ATOM 2049 C CA . LEU A 1 251 ? -4.875 5.369 -15.450 1.00 95.38 251 LEU A CA 1
ATOM 2050 C C . LEU A 1 251 ? -6.342 5.626 -15.808 1.00 95.38 251 LEU A C 1
ATOM 2052 O O . LEU A 1 251 ? -7.200 5.620 -14.921 1.00 95.38 251 LEU A O 1
ATOM 2056 N N . LEU A 1 252 ? -6.651 5.810 -17.095 1.00 96.06 252 LEU A N 1
ATOM 2057 C CA . LEU A 1 252 ? -8.019 6.001 -17.569 1.00 96.06 252 LEU A CA 1
ATOM 2058 C C . LEU A 1 252 ? -8.885 4.770 -17.285 1.00 96.06 252 LEU A C 1
ATOM 2060 O O . LEU A 1 252 ? -10.009 4.919 -16.812 1.00 96.06 252 LEU A O 1
ATOM 2064 N N . LEU A 1 253 ? -8.372 3.560 -17.521 1.00 96.06 253 LEU A N 1
ATOM 2065 C CA . LEU A 1 253 ? -9.079 2.316 -17.207 1.00 96.06 253 LEU A CA 1
ATOM 2066 C C . LEU A 1 253 ? -9.369 2.198 -15.706 1.00 96.06 253 LEU A C 1
ATOM 2068 O O . LEU A 1 253 ? -10.508 1.932 -15.321 1.00 96.06 253 LEU A O 1
ATOM 2072 N N . CYS A 1 254 ? -8.383 2.468 -14.850 1.00 94.38 254 CYS A N 1
ATOM 2073 C CA . CYS A 1 254 ? -8.566 2.488 -13.397 1.00 94.38 254 CYS A CA 1
ATOM 2074 C C . CYS A 1 254 ? -9.603 3.534 -12.962 1.00 94.38 254 CYS A C 1
ATOM 2076 O O . CYS A 1 254 ? -10.436 3.267 -12.092 1.00 94.38 254 CYS A O 1
ATOM 2078 N N . LEU A 1 255 ? -9.597 4.712 -13.591 1.00 93.50 255 LEU A N 1
ATOM 2079 C CA . LEU A 1 255 ? -10.581 5.762 -13.350 1.00 93.50 255 LEU A CA 1
ATOM 2080 C C . LEU A 1 255 ? -11.987 5.318 -13.775 1.00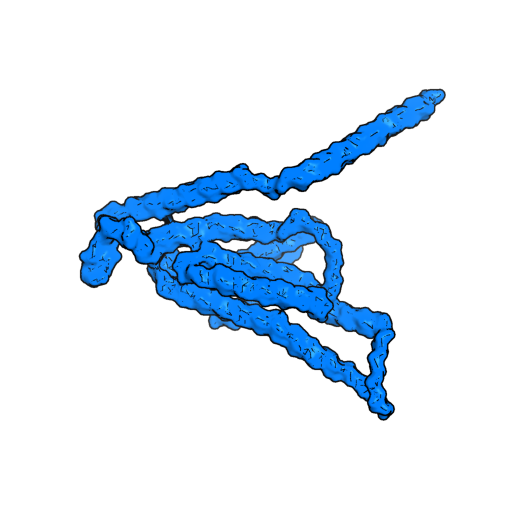 93.50 255 LEU A C 1
ATOM 2082 O O . LEU A 1 255 ? -12.930 5.496 -13.006 1.00 93.50 255 LEU A O 1
ATOM 2086 N N . ILE A 1 256 ? -12.133 4.676 -14.937 1.00 96.06 256 ILE A N 1
ATOM 2087 C CA . ILE A 1 256 ? -13.406 4.100 -15.394 1.00 96.06 256 ILE A CA 1
ATOM 2088 C C . ILE A 1 256 ? -13.913 3.069 -14.383 1.00 96.06 256 ILE A C 1
ATOM 2090 O O . ILE A 1 256 ? -15.057 3.172 -13.947 1.00 96.06 256 ILE A O 1
ATOM 2094 N N . ILE A 1 257 ? -13.069 2.129 -13.942 1.00 94.94 257 ILE A N 1
ATOM 2095 C CA . ILE A 1 257 ? -13.444 1.130 -12.927 1.00 94.94 257 ILE A CA 1
ATOM 2096 C C . ILE A 1 257 ? -13.921 1.826 -11.648 1.00 94.94 257 ILE A C 1
ATOM 2098 O O . ILE A 1 257 ? -14.973 1.479 -11.110 1.00 94.94 257 ILE A O 1
ATOM 2102 N N . ARG A 1 258 ? -13.198 2.853 -11.189 1.00 91.88 258 ARG A N 1
ATOM 2103 C CA . ARG A 1 258 ? -13.563 3.634 -10.000 1.00 91.88 258 ARG A CA 1
ATOM 2104 C C . ARG A 1 258 ? -14.906 4.358 -10.144 1.00 91.88 258 ARG A C 1
ATOM 2106 O O . ARG A 1 258 ? -15.608 4.503 -9.148 1.00 91.88 258 ARG A O 1
ATOM 2113 N N . PHE A 1 259 ? -15.268 4.811 -11.343 1.00 93.75 259 PHE A N 1
ATOM 2114 C CA . PHE A 1 259 ? -16.578 5.417 -11.606 1.00 93.75 259 PHE A CA 1
ATOM 2115 C C . PHE A 1 259 ? -17.697 4.381 -11.773 1.00 93.75 259 PHE A C 1
ATOM 2117 O O . PHE A 1 259 ? -18.831 4.644 -11.376 1.00 93.75 259 PHE A O 1
ATOM 2124 N N . CYS A 1 260 ? -17.397 3.209 -12.336 1.00 95.56 260 CYS A N 1
ATOM 2125 C CA . CYS A 1 260 ? -18.372 2.142 -12.556 1.00 95.56 260 CYS A CA 1
ATOM 2126 C C . CYS A 1 260 ? -18.714 1.365 -11.278 1.00 95.56 260 CYS A C 1
ATOM 2128 O O . CYS A 1 260 ? -19.840 0.887 -11.143 1.00 95.56 260 CYS A O 1
ATOM 2130 N N . VAL A 1 261 ? -17.768 1.225 -10.345 1.00 93.69 261 VAL A N 1
ATOM 2131 C CA . VAL A 1 261 ? -17.973 0.478 -9.099 1.00 93.69 261 VAL A CA 1
ATOM 2132 C C . VAL A 1 261 ? -18.462 1.427 -7.997 1.00 93.69 261 VAL A C 1
ATOM 2134 O O . VAL A 1 261 ? -17.702 2.280 -7.534 1.00 93.69 261 VAL A O 1
ATOM 2137 N N . PRO A 1 262 ? -19.717 1.302 -7.526 1.00 91.44 262 PRO A N 1
ATOM 2138 C CA . PRO A 1 262 ? -20.226 2.161 -6.467 1.00 91.44 262 PRO A CA 1
ATOM 2139 C C . PRO A 1 262 ? -19.495 1.880 -5.147 1.00 91.44 262 PRO A C 1
ATOM 2141 O O . PRO A 1 262 ? -19.408 0.740 -4.702 1.00 91.44 262 PRO A O 1
ATOM 2144 N N . GLY A 1 263 ? -19.040 2.933 -4.460 1.00 88.00 263 GLY A N 1
ATOM 2145 C CA . GLY A 1 263 ? -18.298 2.799 -3.196 1.00 88.00 263 GLY A CA 1
ATOM 2146 C C . GLY A 1 263 ? -19.104 2.225 -2.020 1.00 88.00 263 GLY A C 1
ATOM 2147 O O . GLY A 1 263 ? -18.539 1.938 -0.969 1.00 88.00 263 GLY A O 1
ATOM 2148 N N . LYS A 1 264 ? -20.427 2.073 -2.163 1.00 90.94 264 LYS A N 1
ATOM 2149 C CA . LYS A 1 264 ? -21.292 1.380 -1.200 1.00 90.94 264 LYS A CA 1
ATOM 2150 C C . LYS A 1 264 ? -22.278 0.487 -1.952 1.00 90.94 264 LYS A C 1
ATOM 2152 O O . LYS A 1 264 ? -22.898 0.976 -2.899 1.00 90.94 264 LYS A O 1
ATOM 2157 N N . PRO A 1 265 ? -22.485 -0.764 -1.509 1.00 94.25 265 PRO A N 1
ATOM 2158 C CA . PRO A 1 265 ? -23.536 -1.614 -2.048 1.00 94.25 265 PRO A CA 1
ATOM 2159 C C . PRO A 1 265 ? -24.924 -0.977 -1.907 1.00 94.25 265 PRO A C 1
ATOM 2161 O O . PRO A 1 265 ? -25.198 -0.249 -0.946 1.00 94.25 265 PRO A O 1
ATOM 2164 N N . GLU A 1 266 ? -25.826 -1.302 -2.830 1.00 94.50 266 GLU A N 1
ATOM 2165 C CA . GLU A 1 266 ? -27.176 -0.727 -2.873 1.00 94.50 266 GLU A CA 1
ATOM 2166 C C . GLU A 1 266 ? -27.983 -1.009 -1.597 1.00 94.50 266 GLU A C 1
ATOM 2168 O O . GLU A 1 266 ? -28.620 -0.111 -1.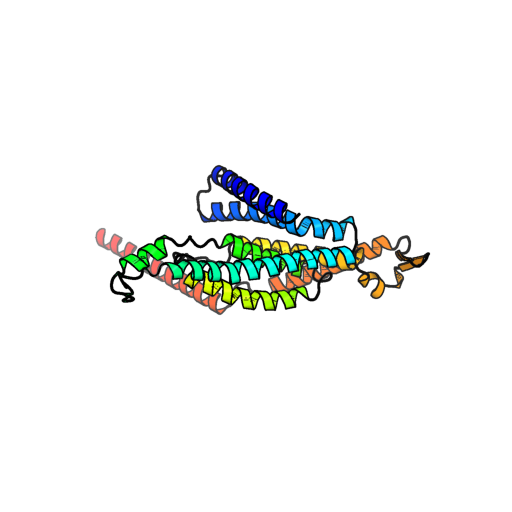049 1.00 94.50 266 GLU A O 1
ATOM 2173 N N . TRP A 1 267 ? -27.883 -2.221 -1.046 1.00 95.19 267 TRP A N 1
ATOM 2174 C CA . TRP A 1 267 ? -28.572 -2.588 0.194 1.00 95.19 267 TRP A CA 1
ATOM 2175 C C . TRP A 1 267 ? -28.132 -1.729 1.394 1.00 95.19 267 TRP A C 1
ATOM 2177 O O . TRP A 1 267 ? -28.965 -1.360 2.223 1.00 95.19 267 TRP A O 1
ATOM 2187 N N . VAL A 1 268 ? -26.850 -1.339 1.462 1.00 94.31 268 VAL A N 1
ATOM 2188 C CA . VAL A 1 268 ? -26.331 -0.432 2.502 1.00 94.31 268 VAL A CA 1
ATOM 2189 C C . VAL A 1 268 ? -26.910 0.963 2.307 1.00 94.31 268 VAL A C 1
ATOM 2191 O O . VAL A 1 268 ? -27.334 1.601 3.271 1.00 94.31 268 VAL A O 1
ATOM 2194 N N . LYS A 1 269 ? -26.946 1.446 1.060 1.00 94.56 269 LYS A N 1
ATOM 2195 C CA . LYS A 1 269 ? -27.502 2.761 0.727 1.00 94.56 269 LYS A CA 1
ATOM 2196 C C . LYS A 1 269 ? -28.979 2.839 1.115 1.00 94.56 269 LYS A C 1
ATOM 2198 O O . LYS A 1 269 ? -29.351 3.751 1.849 1.00 94.56 269 LYS A O 1
ATOM 2203 N N . ASN A 1 270 ? -29.768 1.837 0.734 1.00 95.94 270 ASN A N 1
ATOM 2204 C CA . ASN A 1 270 ? -31.193 1.754 1.052 1.00 95.94 270 ASN A CA 1
ATOM 2205 C C . ASN A 1 270 ? -31.429 1.698 2.569 1.00 95.94 270 ASN A C 1
ATOM 2207 O O . ASN A 1 270 ? -32.308 2.387 3.086 1.00 95.94 270 ASN A O 1
ATOM 2211 N N . HIS A 1 271 ? -30.611 0.945 3.312 1.00 95.25 271 HIS A N 1
ATOM 2212 C CA . HIS A 1 271 ? -30.709 0.884 4.772 1.00 95.25 271 HIS A CA 1
ATOM 2213 C C . HIS A 1 271 ? -30.367 2.228 5.441 1.00 95.25 271 HIS A C 1
ATOM 2215 O O . HIS A 1 271 ? -31.082 2.688 6.334 1.00 95.25 271 HIS A O 1
ATOM 2221 N N . LEU A 1 272 ? -29.310 2.906 4.983 1.00 93.94 272 LEU A N 1
ATOM 2222 C CA . LEU A 1 272 ? -28.932 4.231 5.482 1.00 93.94 272 LEU A CA 1
ATOM 2223 C C . LEU A 1 272 ? -29.985 5.295 5.150 1.00 93.94 272 LEU A C 1
ATOM 2225 O O . LEU A 1 272 ? -30.258 6.168 5.977 1.00 93.94 272 LEU A O 1
ATOM 2229 N N . GLU A 1 273 ? -30.567 5.242 3.953 1.00 95.31 273 GLU A N 1
ATOM 2230 C CA . GLU A 1 273 ? -31.637 6.145 3.524 1.00 95.31 273 GLU A CA 1
ATOM 2231 C C . GLU A 1 273 ? -32.913 5.923 4.331 1.00 95.31 273 GLU A C 1
ATOM 2233 O O . GLU A 1 273 ? -33.485 6.898 4.824 1.00 95.31 273 GLU A O 1
ATOM 2238 N N . ARG A 1 274 ? -33.286 4.664 4.584 1.00 96.19 274 ARG A N 1
ATOM 2239 C CA . ARG A 1 274 ? -34.387 4.311 5.485 1.00 96.19 274 ARG A CA 1
ATOM 2240 C C . ARG A 1 274 ? -34.158 4.857 6.895 1.00 96.19 274 ARG A C 1
ATOM 2242 O O . ARG A 1 274 ? -35.004 5.583 7.408 1.00 96.19 274 ARG A O 1
ATOM 2249 N N . GLY A 1 275 ? -32.983 4.633 7.484 1.00 95.00 275 GLY A N 1
ATOM 2250 C CA . GLY A 1 275 ? -32.662 5.168 8.813 1.00 95.00 275 GLY A CA 1
ATOM 2251 C C . GLY A 1 275 ? -32.594 6.704 8.864 1.00 95.00 275 GLY A C 1
ATOM 2252 O O . GLY A 1 275 ? -32.817 7.319 9.908 1.00 95.00 275 GLY A O 1
ATOM 2253 N N . LYS A 1 276 ? -32.284 7.381 7.749 1.00 95.56 276 LYS A N 1
ATOM 2254 C CA . LYS A 1 276 ? -32.390 8.851 7.637 1.00 95.56 276 LYS A CA 1
ATOM 2255 C C . LYS A 1 276 ? -33.841 9.317 7.499 1.00 95.56 276 LYS A C 1
ATOM 2257 O O . LYS A 1 276 ? -34.166 10.401 7.978 1.00 95.56 276 LYS A O 1
ATOM 2262 N N . TYR A 1 277 ? -34.684 8.552 6.812 1.00 95.75 277 TYR A N 1
ATOM 2263 C CA . TYR A 1 277 ? -36.108 8.837 6.674 1.00 95.75 277 TYR A CA 1
ATOM 2264 C C . TYR A 1 277 ? -36.820 8.718 8.026 1.00 95.75 277 TYR A C 1
ATOM 2266 O O . TYR A 1 277 ? -37.426 9.688 8.471 1.00 95.75 277 TYR A O 1
ATOM 2274 N N . GLU A 1 278 ? -36.629 7.605 8.738 1.00 96.62 278 GLU A N 1
ATOM 2275 C CA . GLU A 1 278 ? -37.240 7.354 10.053 1.00 96.62 278 GLU A CA 1
ATOM 2276 C C . GLU A 1 278 ? -36.854 8.435 11.082 1.00 96.62 278 GLU A C 1
ATOM 2278 O O . GLU A 1 278 ? -37.707 8.948 11.805 1.00 96.62 278 GLU A O 1
ATOM 2283 N N . ARG A 1 279 ? -35.585 8.877 11.094 1.00 96.12 279 ARG A N 1
ATOM 2284 C CA . ARG A 1 279 ? -35.135 9.999 11.943 1.00 96.12 279 ARG A CA 1
ATOM 2285 C C . ARG A 1 279 ? -35.814 11.325 11.597 1.00 96.12 279 ARG A C 1
ATOM 2287 O O . ARG A 1 279 ? -36.164 12.078 12.503 1.00 96.12 279 ARG A O 1
ATOM 2294 N N . ARG A 1 280 ? -36.003 11.623 10.305 1.00 95.75 280 ARG A N 1
ATOM 2295 C CA . ARG A 1 280 ? -36.706 12.838 9.857 1.00 95.75 280 ARG A CA 1
ATOM 2296 C C . ARG A 1 280 ? -38.183 12.799 10.231 1.00 95.75 280 ARG A C 1
ATOM 2298 O O . ARG A 1 280 ? -38.710 13.804 10.695 1.00 95.75 280 ARG A O 1
ATOM 2305 N N . GLU A 1 281 ? -38.825 11.646 10.089 1.00 96.31 281 GLU A N 1
ATOM 2306 C CA . GLU A 1 281 ? -40.221 11.461 10.480 1.00 96.31 281 GLU A CA 1
ATOM 2307 C C . GLU A 1 281 ? -40.408 11.608 12.000 1.00 96.31 281 GLU A C 1
ATOM 2309 O O . GLU A 1 281 ? -41.316 12.312 12.443 1.00 96.31 281 GLU A O 1
ATOM 2314 N N . ALA A 1 282 ? -39.521 11.017 12.808 1.00 95.56 282 ALA A N 1
ATOM 2315 C CA . ALA A 1 282 ? -39.549 11.158 14.264 1.00 95.56 282 ALA A CA 1
ATOM 2316 C C . ALA A 1 282 ? -39.369 12.619 14.710 1.00 95.56 282 ALA A C 1
ATOM 2318 O O . ALA A 1 282 ? -40.129 13.105 15.546 1.00 95.56 282 ALA A O 1
ATOM 2319 N N . LEU A 1 283 ? -38.417 13.344 14.111 1.00 96.31 283 LEU A N 1
ATOM 2320 C CA . LEU A 1 283 ? -38.221 14.775 14.366 1.00 96.31 283 LEU A CA 1
ATOM 2321 C C . LEU A 1 283 ? -39.448 15.601 13.971 1.00 96.31 283 LEU A C 1
ATOM 2323 O O . LEU A 1 283 ? -39.836 16.505 14.707 1.00 96.31 283 LEU A O 1
ATOM 2327 N N . HIS A 1 284 ? -40.082 15.279 12.842 1.00 96.19 284 HIS A N 1
ATOM 2328 C CA . HIS A 1 284 ? -41.297 15.960 12.412 1.00 96.19 284 HIS A CA 1
ATOM 2329 C C . HIS A 1 284 ? -42.449 15.742 13.401 1.00 96.19 284 HIS A C 1
ATOM 2331 O O . HIS A 1 284 ? -43.084 16.709 13.815 1.00 96.19 284 HIS A O 1
ATOM 2337 N N . LYS A 1 285 ? -42.670 14.501 13.857 1.00 95.69 285 LYS A N 1
ATOM 2338 C CA . LYS A 1 285 ? -43.678 1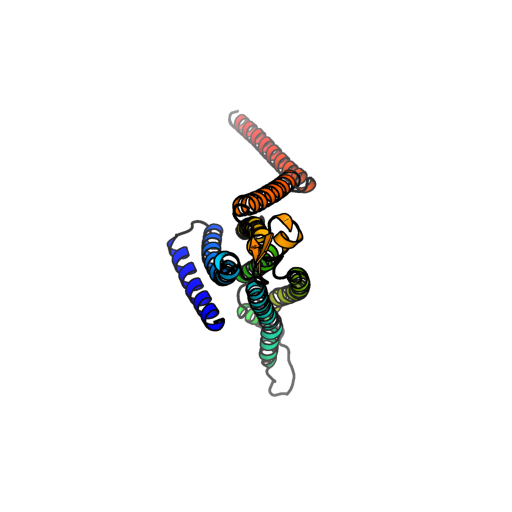4.185 14.885 1.00 95.69 285 LYS A CA 1
ATOM 2339 C C . LYS A 1 285 ? -43.409 14.932 16.192 1.00 95.69 285 LYS A C 1
ATOM 2341 O O . LYS A 1 285 ? -44.325 15.535 16.742 1.00 95.69 285 LYS A O 1
ATOM 2346 N N . LEU A 1 286 ? -42.156 14.947 16.656 1.00 95.25 286 LEU A N 1
ATOM 2347 C CA . LEU A 1 286 ? -41.753 15.697 17.852 1.00 95.25 286 LEU A CA 1
ATOM 2348 C C . LEU A 1 286 ? -41.997 17.202 17.699 1.00 95.25 286 LEU A C 1
ATOM 2350 O O . LEU A 1 286 ? -42.486 17.836 18.628 1.00 95.25 286 LEU A O 1
ATOM 2354 N N . HIS A 1 287 ? -41.699 17.769 16.529 1.00 95.06 287 HIS A N 1
ATOM 2355 C CA . HIS A 1 287 ? -41.945 19.180 16.251 1.00 95.06 287 HIS A CA 1
ATOM 2356 C C . HIS A 1 287 ? -43.442 19.517 16.266 1.00 95.06 287 HIS A C 1
ATOM 2358 O O . HIS A 1 287 ? -43.841 20.490 16.902 1.00 95.06 287 HIS A O 1
ATOM 2364 N N . VAL A 1 288 ? -44.280 18.695 15.624 1.00 95.25 288 VAL A N 1
ATOM 2365 C CA . VAL A 1 288 ? -45.741 18.879 15.622 1.00 95.25 288 VAL A CA 1
ATOM 2366 C C . VAL A 1 288 ? -46.306 18.821 17.044 1.00 95.25 288 VAL A C 1
ATOM 2368 O O . VAL A 1 288 ? -47.059 19.715 17.429 1.00 95.25 288 VAL A O 1
ATOM 2371 N N . LEU A 1 289 ? -45.890 17.834 17.846 1.00 94.25 289 LEU A N 1
ATOM 2372 C CA . LEU A 1 289 ? -46.297 17.714 19.251 1.00 94.25 289 LEU A CA 1
ATOM 2373 C C . LEU A 1 289 ? -45.837 18.914 20.090 1.00 94.25 289 LEU A C 1
ATOM 2375 O O . LEU A 1 289 ? -46.598 19.428 20.905 1.00 94.25 289 LEU A O 1
ATOM 2379 N N . ALA A 1 290 ? -44.612 19.402 19.876 1.00 93.19 290 ALA A N 1
ATOM 2380 C CA . ALA A 1 290 ? -44.108 20.581 20.574 1.00 93.19 290 ALA A CA 1
ATOM 2381 C C . ALA A 1 290 ? -44.940 21.836 20.258 1.00 93.19 290 ALA A C 1
ATOM 2383 O O . ALA A 1 290 ? -45.274 22.588 21.170 1.00 93.19 290 ALA A O 1
ATOM 2384 N N . VAL A 1 291 ? -45.323 22.043 18.992 1.00 93.12 291 VAL A N 1
ATOM 2385 C CA . VAL A 1 291 ? -46.176 23.172 18.579 1.00 93.12 291 VAL A CA 1
ATOM 2386 C C . VAL A 1 291 ? -47.581 23.069 19.181 1.00 93.12 291 VAL A C 1
ATOM 2388 O O . VAL A 1 291 ? -48.132 24.081 19.611 1.00 93.12 291 VAL A O 1
ATOM 2391 N N . GLN A 1 292 ? -48.164 21.867 19.237 1.00 91.25 292 GLN A N 1
ATOM 2392 C CA . GLN A 1 292 ? -49.471 21.643 19.868 1.00 91.25 292 GLN A CA 1
ATOM 2393 C C . GLN A 1 292 ? -49.434 21.944 21.372 1.00 91.25 292 GLN A C 1
ATOM 2395 O O . GLN A 1 292 ? -50.258 22.718 21.851 1.00 91.25 292 GLN A O 1
ATOM 2400 N N . ASN A 1 293 ? -48.418 21.449 22.083 1.00 88.88 293 ASN A N 1
ATOM 2401 C CA . ASN A 1 293 ? -48.246 21.693 23.518 1.00 88.88 293 ASN A CA 1
ATOM 2402 C C . ASN A 1 293 ? -48.055 23.179 23.868 1.00 88.88 293 ASN A C 1
ATOM 2404 O O . ASN A 1 293 ? -48.417 23.601 24.963 1.00 88.88 293 ASN A O 1
ATOM 2408 N N . VAL A 1 294 ? -47.453 23.979 22.979 1.00 89.06 294 VAL A N 1
ATOM 2409 C CA . VAL A 1 294 ? -47.340 25.435 23.183 1.00 89.06 294 VAL A CA 1
ATOM 2410 C C . VAL A 1 294 ? -48.708 26.098 23.050 1.00 89.06 294 VAL A C 1
ATOM 2412 O O . VAL A 1 294 ? -49.088 26.866 23.926 1.00 89.06 294 VAL A O 1
ATOM 2415 N N . LYS A 1 295 ? -49.481 25.746 22.015 1.00 83.56 295 LYS A N 1
ATOM 2416 C CA . LYS A 1 295 ? -50.832 26.293 21.816 1.00 83.56 295 LYS A CA 1
ATOM 2417 C C . LYS A 1 295 ? -51.787 25.946 22.957 1.00 83.56 295 LYS A C 1
ATOM 2419 O O . LYS A 1 295 ? -52.587 26.788 23.338 1.00 83.56 295 LYS A O 1
ATOM 2424 N N . GLU A 1 296 ? -51.688 24.741 23.512 1.00 81.00 296 GLU A N 1
ATOM 2425 C CA . GLU A 1 296 ? -52.491 24.324 24.670 1.00 81.00 296 GLU A CA 1
ATOM 2426 C C . GLU A 1 296 ? -52.113 25.058 25.964 1.00 81.00 296 GLU A C 1
ATOM 2428 O O . GLU A 1 296 ? -52.950 25.187 26.846 1.00 81.00 296 GLU A O 1
ATOM 2433 N N . LYS A 1 297 ? -50.874 25.551 26.096 1.00 78.12 297 LYS A N 1
ATOM 2434 C CA . LYS A 1 297 ? -50.444 26.363 27.250 1.00 78.12 297 LYS A CA 1
ATOM 2435 C C . LYS A 1 297 ? -50.801 27.844 27.128 1.00 78.12 297 LYS A C 1
ATOM 2437 O O . LYS A 1 297 ? -50.746 28.555 28.127 1.00 78.12 297 LYS A O 1
ATOM 2442 N N . GLU A 1 298 ? -51.082 28.315 25.916 1.00 73.88 298 GLU A N 1
ATOM 2443 C CA . GLU A 1 298 ? -51.512 29.691 25.640 1.00 73.88 298 GLU A CA 1
ATOM 2444 C C . GLU A 1 298 ? -53.040 29.872 25.739 1.00 73.88 298 GLU A C 1
ATOM 2446 O O . GLU A 1 298 ? -53.512 31.010 25.702 1.00 73.88 298 GLU A O 1
ATOM 2451 N N . GLN A 1 299 ? -53.801 28.776 25.869 1.00 60.38 299 GLN A N 1
ATOM 2452 C CA . GLN A 1 299 ? -55.249 28.756 26.124 1.00 60.38 299 GLN A CA 1
ATOM 2453 C C . GLN A 1 299 ? -55.561 28.567 27.609 1.00 60.38 299 GLN A C 1
ATOM 2455 O O . GLN A 1 299 ? -56.565 29.168 28.055 1.00 60.38 299 GLN A O 1
#

Sequence (299 aa):
HSILIMYLNSAYSSVAAWLTDKENHEAQENYTYSLVLKRFLFEATDCYLPLFYLAFWQFDMERLHDELVALYMTDQVRRVVMESVYPYVAGLLYDTKIEKDEKGSYRVRHDIGSELEEEMEKDDLVLFDDYLEMISQFGYIAMFAAAFPFAGLLAFVSNLVEIRSDLFKLSFVVRRPKPVRAPGIGIWWNFLNVIAFLSIVTNCIIFGLVSDQMIVWFPAMFKEVDDDLLLVDGMGRYAVALVFGIEHVVLLLCLIIRFCVPGKPEWVKNHLERGKYERREALHKLHVLAVQNVKEKEQ

pLDDT: mean 86.39, std 12.36, range [42.03, 97.06]